Protein 7FDS (pdb70)

Solvent-accessible surface area: 10506 Å² total; per-residue (Å²): 79,49,0,26,6,76,67,126,89,71,116,26,121,30,68,35,45,9,0,6,5,63,29,23,0,5,1,7,3,21,21,8,24,51,11,22,17,1,12,0,31,89,36,107,105,6,55,9,85,7,0,1,6,8,47,24,115,52,16,44,0,7,26,63,47,84,92,82,106,28,76,19,78,8,71,78,108,62,39,61,2,90,0,54,13,34,0,17,14,81,188,151,52,94,68,62,7,45,2,44,2,84,6,64,112,70,4,64,91,40,99,113,27,94,1,19,11,86,69,52,104,71,96,50,141,38,74,33,55,11,2,3,8,67,29,18,1,7,0,7,2,34,23,8,27,52,11,27,15,1,9,0,27,65,30,118,117,15,121,15,67,4,0,1,6,6,54,32,146,38,13,37,1,7,30,50,51,84,88,74,107,25,83,23,76,23,90,63,113,49,33,57,5,59,0,48,15,37,0,19,11,74,40,74,95,89,94,140,88,68,46,89,70,58,8,44,0,47,2,84,8,71,116,74,3,61,91,32,114

B-factor: mean 21.71, std 11.93, range [8.54, 85.15]

Organism: Mycobacterium tuberculosis (strain ATCC 25618 / H37Rv) (NCBI:txid83332)

Secondary structure (DSSP, 8-state):
-EEEETTEE----S-EEEEEETTEEEEEES-GGG-EEEEEESSSSPPEEEEEEEEETTEEEEEETTSSSSEEEEEEETTEEEEEEEEEE---EEEEEEEEEE--HHHHHH-/--EEEETTEE----S-EEEEEETTEEEEEES-GGG-EEEEE-SSSS--EEEEEEEEETTEEEEEETTS-SSEEEEEEETTEEEEEEEEEE--SSS--SPEEEEEEEEEE--HHHHHH-

GO terms:
  GO:0042742 defense response to bacterium (P, IDA)
  GO:0005886 plasma membrane (C, HDA)
  GO:0051701 biological process involved in interaction with host (P, IMP)
  GO:0052553 symbiont-mediated perturbation of host immune response (P, IMP)
  GO:0005515 protein binding (F, IPI)
  GO:0046789 host cell surface receptor binding (F, IPI)
  GO:0097691 bacterial extracellular vesicle (C, IDA)
  GO:0005576 extracellular region (C, EXP)
  GO:0005886 plasma membrane (C, EXP)
  GO:0009986 cell surface (C, EXP)
  GO:0030430 host cell cytoplasm (C, EXP)

Sequence (229 aa):
PKVVIDGKDQNVTGSVVCTTAAGNVNIAIGGAATGIAAVLTDGNPPEVKSSVGLGNVNGVTLGYTSSGTGQQGNASSATKDGSSHYKITTGTATGVDPVNKSFEIEVTCSTKLAAALGPKVVIDGKDQNVTGSVVCTTAAGNVNIAIGGGGAAAATTGGIIAAVLLTDGNPPEVKKSVGLGNVNGVTLGYTSSGTGQGNASSATKDGSHHYKITGTATTGVDMANPMSPVNKSFEEIEVTCSSTKLAAAL

InterPro domains:
  IPR008691 19kDa lipoprotein antigen [PF05481] (48-158)

Nearest PDB structures (foldseek):
  7fds-assembly1_A  TM=1.009E+00  e=4.203E-20  Mycobacterium tuberculosis H37Rv
  7fds-assembly1_B  TM=9.811E-01  e=2.070E-16  Mycobacterium tuberculosis H37Rv
  4zjm-assembly5_E  TM=9.611E-01  e=8.154E-15  Mycobacterium tuberculosis H37Rv
  2wuq-assembly1_B  TM=6.181E-01  e=2.071E+00  Streptomyces cacaoi
  5oqm-assembly1_f  TM=3.005E-01  e=9.931E-01  Saccharomyces cerevisiae S288C

Structure (mmCIF, N/CA/C/O backbone):
data_7FDS
#
_entry.id   7FDS
#
_cell.length_a   29.900
_cell.length_b   78.510
_cell.length_c   42.180
_cell.angle_alpha   90.000
_cell.angle_beta   107.340
_cell.angle_gamma   90.000
#
_symmetry.space_group_name_H-M   'P 1 21 1'
#
loop_
_entity.id
_entity.type
_entity.pdbx_description
1 polymer 'Lipoprotein LpqH'
2 water water
#
loop_
_atom_site.group_PDB
_atom_site.id
_atom_site.type_symbol
_atom_site.label_atom_id
_atom_site.label_alt_id
_atom_site.label_comp_id
_atom_site.label_asym_id
_atom_site.label_entity_id
_atom_site.label_seq_id
_atom_site.pdbx_PDB_ins_code
_atom_site.Cartn_x
_atom_site.Cartn_y
_atom_site.Cartn_z
_atom_site.occupancy
_atom_site.B_iso_or_equiv
_atom_site.auth_seq_id
_atom_site.auth_comp_id
_atom_site.auth_asym_id
_atom_site.auth_atom_id
_atom_site.pdbx_PDB_model_num
ATOM 1 N N . PRO A 1 5 ? 3.568 -16.367 -3.919 1.000 29.858 50 PRO A N 1
ATOM 2 C CA . PRO A 1 5 ? 2.456 -15.359 -4.110 1.000 24.125 50 PRO A CA 1
ATOM 3 C C . PRO A 1 5 ? 2.565 -14.584 -5.418 1.000 22.003 50 PRO A C 1
ATOM 4 O O . PRO A 1 5 ? 3.589 -14.317 -5.998 1.000 29.238 50 PRO A O 1
ATOM 8 N N . LYS A 1 6 ? 1.417 -14.198 -5.946 1.000 17.534 51 LYS A N 1
ATOM 9 C CA . LYS A 1 6 ? 1.334 -13.380 -7.154 1.000 17.640 51 LYS A CA 1
ATOM 10 C C . LYS A 1 6 ? 0.287 -12.273 -6.929 1.000 14.613 51 LYS A C 1
ATOM 11 O O . LYS A 1 6 ? -0.824 -12.525 -6.392 1.000 16.728 51 LYS A O 1
ATOM 15 N N . VAL A 1 7 ? 0.623 -11.046 -7.263 1.000 13.383 52 VAL A N 1
ATOM 16 C CA . VAL A 1 7 ? -0.273 -9.861 -7.210 1.000 14.695 52 VAL A CA 1
ATOM 17 C C . VAL A 1 7 ? -0.249 -9.208 -8.522 1.000 18.180 52 VAL A C 1
ATOM 18 O O . VAL A 1 7 ? 0.874 -8.868 -9.027 1.000 20.641 52 VAL A O 1
ATOM 22 N N . VAL A 1 8 ? -1.417 -9.102 -9.176 1.000 15.096 53 VAL A N 1
ATOM 23 C CA . VAL A 1 8 ? -1.514 -8.548 -10.533 1.000 14.163 53 VAL A CA 1
ATOM 24 C C . VAL A 1 8 ? -2.438 -7.353 -10.414 1.000 15.347 53 VAL A C 1
ATOM 25 O O . VAL A 1 8 ? -3.547 -7.453 -9.791 1.000 15.894 53 VAL A O 1
ATOM 29 N N . ILE A 1 9 ? -2.143 -6.286 -11.046 1.000 13.602 54 ILE A N 1
ATOM 30 C CA . ILE A 1 9 ? -2.981 -5.054 -11.040 1.000 14.126 54 ILE A CA 1
ATOM 31 C C . ILE A 1 9 ? -3.025 -4.572 -12.446 1.000 15.315 54 ILE A C 1
ATOM 32 O O . ILE A 1 9 ? -1.976 -4.356 -13.061 1.000 15.006 54 ILE A O 1
ATOM 37 N N . ASP A 1 10 ? -4.224 -4.411 -12.978 1.000 13.969 55 ASP A N 1
ATOM 38 C CA . ASP A 1 10 ? -4.384 -3.953 -14.381 1.000 15.582 55 ASP A CA 1
ATOM 39 C C . ASP A 1 10 ? -3.561 -4.807 -15.346 1.000 14.826 55 ASP A C 1
ATOM 40 O O . ASP A 1 10 ? -3.003 -4.290 -16.281 1.000 18.447 55 ASP A O 1
ATOM 45 N N . GLY A 1 11 ? -3.521 -6.093 -15.122 1.000 14.626 56 GLY A N 1
ATOM 46 C CA . GLY A 1 11 ? -2.843 -6.997 -16.040 1.000 16.626 56 GLY A CA 1
ATOM 47 C C . GLY A 1 11 ? -1.336 -7.078 -15.865 1.000 16.897 56 GLY A C 1
ATOM 48 O O . GLY A 1 11 ? -0.729 -7.818 -16.661 1.000 20.847 56 GLY A O 1
ATOM 49 N N . LYS A 1 12 ? -0.789 -6.346 -14.864 1.000 15.545 57 LYS A N 1
ATOM 50 C CA . LYS A 1 12 ? 0.689 -6.258 -14.626 1.000 16.541 57 LYS A CA 1
ATOM 51 C C . LYS A 1 12 ? 1.013 -6.941 -13.309 1.000 15.179 57 LYS A C 1
ATOM 52 O O . LYS A 1 12 ? 0.564 -6.504 -12.259 1.000 16.812 57 LYS A O 1
ATOM 57 N N . ASP A 1 13 ? 1.894 -7.962 -13.399 1.000 17.044 58 ASP A N 1
ATOM 58 C CA . ASP A 1 13 ? 2.336 -8.613 -12.186 1.000 17.133 58 ASP A CA 1
ATOM 59 C C . ASP A 1 13 ? 3.273 -7.659 -11.425 1.000 18.168 58 ASP A C 1
ATOM 60 O O . ASP A 1 13 ? 4.185 -7.018 -12.044 1.000 22.126 58 ASP A O 1
ATOM 65 N N . GLN A 1 14 ? 3.037 -7.531 -10.115 1.000 18.870 59 GLN A N 1
ATOM 66 C CA . GLN A 1 14 ? 3.767 -6.585 -9.248 1.000 19.831 59 GLN A CA 1
ATOM 67 C C . GLN A 1 14 ? 5.135 -7.135 -8.784 1.000 20.233 59 GLN A C 1
ATOM 68 O O . GLN A 1 14 ? 5.839 -6.391 -8.063 1.000 25.330 59 GLN A O 1
ATOM 74 N N . ASN A 1 15 ? 5.381 -8.389 -9.066 1.000 21.253 60 ASN A N 1
ATOM 75 C CA . ASN A 1 15 ? 6.645 -9.045 -8.610 1.000 22.913 60 ASN A CA 1
ATOM 76 C C . ASN A 1 15 ? 6.751 -8.885 -7.117 1.000 28.892 60 ASN A C 1
ATOM 77 O O . ASN A 1 15 ? 7.837 -8.400 -6.574 1.000 29.732 60 ASN A O 1
ATOM 82 N N . VAL A 1 16 ? 5.751 -9.369 -6.411 1.000 28.624 61 VAL A N 1
ATOM 83 C CA . VAL A 1 16 ? 5.936 -9.488 -4.955 1.000 28.157 61 VAL A CA 1
ATOM 84 C C . VAL A 1 16 ? 6.919 -10.611 -4.641 1.000 33.406 61 VAL A C 1
ATOM 85 O O . VAL A 1 16 ? 6.909 -11.700 -5.229 1.000 35.128 61 VAL A O 1
ATOM 89 N N . THR A 1 17 ? 7.868 -10.307 -3.799 1.000 26.989 62 THR A N 1
ATOM 90 C CA . THR A 1 17 ? 8.933 -11.274 -3.437 1.000 34.107 62 THR A CA 1
ATOM 91 C C . THR A 1 17 ? 8.811 -11.662 -1.971 1.000 34.229 62 THR A C 1
ATOM 92 O O . THR A 1 17 ? 9.550 -12.572 -1.574 1.000 57.877 62 THR A O 1
ATOM 96 N N . GLY A 1 18 ? 7.943 -11.027 -1.201 1.000 26.578 63 GLY A N 1
ATOM 97 C CA . GLY A 1 18 ? 7.962 -11.276 0.262 1.000 27.982 63 GLY A CA 1
ATOM 98 C C . GLY A 1 18 ? 7.216 -12.550 0.677 1.000 22.942 63 GLY A C 1
ATOM 99 O O . GLY A 1 18 ? 6.556 -13.208 -0.150 1.000 27.831 63 GLY A O 1
ATOM 100 N N . SER A 1 19 ? 7.139 -12.758 1.963 1.000 21.605 64 SER A N 1
ATOM 101 C CA . SER A 1 19 ? 6.459 -13.902 2.565 1.000 24.953 64 SER A CA 1
ATOM 102 C C . SER A 1 19 ? 4.947 -13.714 2.571 1.000 15.076 64 SER A C 1
ATOM 103 O O . SER A 1 19 ? 4.491 -12.629 2.608 1.000 16.530 64 SER A O 1
ATOM 105 N N . VAL A 1 20 ? 4.278 -14.819 2.594 1.000 17.171 65 VAL A N 1
ATOM 106 C CA . VAL A 1 20 ? 2.824 -14.874 2.819 1.000 16.099 65 VAL A CA 1
ATOM 107 C C . VAL A 1 20 ? 2.602 -15.302 4.261 1.000 16.306 65 VAL A C 1
ATOM 108 O O . VAL A 1 20 ? 3.226 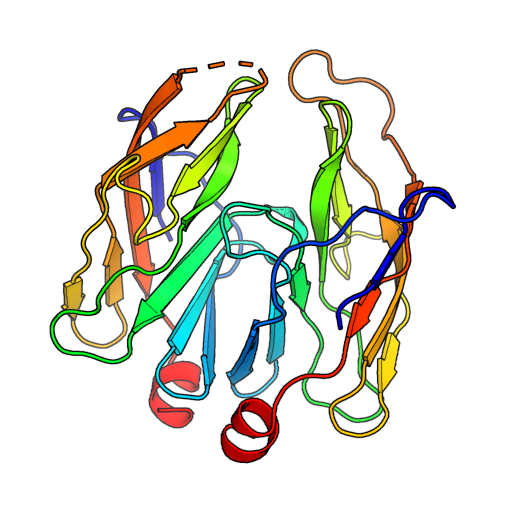-16.317 4.732 1.000 22.172 65 VAL A O 1
ATOM 112 N N . VAL A 1 21 ? 1.816 -14.583 5.030 1.000 12.578 66 VAL A N 1
ATOM 113 C CA . VAL A 1 21 ? 1.462 -14.958 6.401 1.000 13.030 66 VAL A CA 1
ATOM 114 C C . VAL A 1 21 ? -0.054 -14.876 6.486 1.000 11.740 66 VAL A C 1
ATOM 115 O O . VAL A 1 21 ? -0.595 -13.776 6.263 1.000 10.482 66 VAL A O 1
ATOM 119 N N . CYS A 1 22 ? -0.651 -16.004 6.822 1.000 12.123 67 CYS A N 1
ATOM 120 C CA . CYS A 1 22 ? -2.098 -16.064 6.951 1.000 11.527 67 CYS A CA 1
ATOM 121 C C . CYS A 1 22 ? -2.462 -16.295 8.415 1.000 11.510 67 CYS A C 1
ATOM 122 O O . CYS A 1 22 ? -1.980 -17.223 9.041 1.000 16.487 67 CYS A O 1
ATOM 125 N N . THR A 1 23 ? -3.231 -15.400 8.947 1.000 10.552 68 THR A N 1
ATOM 126 C CA . THR A 1 23 ? -3.617 -15.439 10.371 1.000 10.562 68 THR A CA 1
ATOM 127 C C . THR A 1 23 ? -5.148 -15.436 10.479 1.000 10.390 68 THR A C 1
ATOM 128 O O . THR A 1 23 ? -5.828 -15.026 9.514 1.000 11.322 68 THR A O 1
ATOM 132 N N . THR A 1 24 ? -5.708 -15.830 11.589 1.000 11.263 69 THR A N 1
ATOM 133 C CA . THR A 1 24 ? -7.157 -15.903 11.749 1.000 11.833 69 THR A CA 1
ATOM 134 C C . THR A 1 24 ? -7.590 -15.542 13.155 1.000 12.054 69 THR A C 1
ATOM 135 O O . THR A 1 24 ? -6.894 -15.638 14.107 1.000 14.025 69 THR A O 1
ATOM 139 N N . ALA A 1 25 ? -8.892 -15.178 13.197 1.000 14.505 70 ALA A N 1
ATOM 140 C CA . ALA A 1 25 ? -9.644 -15.057 14.462 1.000 15.406 70 ALA A CA 1
ATOM 141 C C . ALA A 1 25 ? -11.101 -14.801 14.091 1.000 20.551 70 ALA A C 1
ATOM 142 O O . ALA A 1 25 ? -11.372 -14.010 13.199 1.000 20.889 70 ALA A O 1
ATOM 144 N N . ALA A 1 26 ? -12.019 -15.335 14.886 1.000 23.297 71 ALA A N 1
ATOM 145 C CA . ALA A 1 26 ? -13.454 -14.945 14.828 1.000 28.535 71 ALA A CA 1
ATOM 146 C C . ALA A 1 26 ? -13.965 -15.093 13.431 1.000 29.075 71 ALA A C 1
ATOM 147 O O . ALA A 1 26 ? -14.913 -14.386 13.032 1.000 32.521 71 ALA A O 1
ATOM 149 N N . GLY A 1 27 ? -13.526 -16.092 12.709 1.000 25.446 72 GLY A N 1
ATOM 150 C CA . GLY A 1 27 ? -14.174 -16.225 11.413 1.000 29.303 72 GLY A CA 1
ATOM 151 C C . GLY A 1 27 ? -13.594 -15.375 10.275 1.000 24.166 72 GLY A C 1
ATOM 152 O O . GLY A 1 27 ? -14.031 -15.578 9.112 1.000 29.876 72 GLY A O 1
ATOM 153 N N . ASN A 1 28 ? -12.600 -14.573 10.556 1.000 17.916 73 ASN A N 1
ATOM 154 C CA . ASN A 1 28 ? -11.831 -13.797 9.556 1.000 17.104 73 ASN A CA 1
ATOM 155 C C . ASN A 1 28 ? -10.425 -14.350 9.369 1.000 13.334 73 ASN A C 1
ATOM 156 O O . ASN A 1 28 ? -9.830 -14.858 10.298 1.000 15.237 73 ASN A O 1
ATOM 161 N N . VAL A 1 29 ? -9.965 -14.285 8.115 1.000 12.501 74 VAL A N 1
ATOM 162 C CA . VAL A 1 29 ? -8.594 -14.704 7.738 1.000 11.763 74 VAL A CA 1
ATOM 163 C C . VAL A 1 29 ? -7.954 -13.458 7.162 1.000 10.565 74 VAL A C 1
ATOM 164 O O . VAL A 1 29 ? -8.474 -12.855 6.230 1.000 12.405 74 VAL A O 1
ATOM 168 N N . ASN A 1 30 ? -6.773 -13.146 7.686 1.000 10.050 75 ASN A N 1
ATOM 169 C CA . ASN A 1 30 ? -5.937 -12.057 7.121 1.000 9.757 75 ASN A CA 1
ATOM 170 C C . ASN A 1 30 ? -4.762 -12.665 6.376 1.000 9.035 75 ASN A C 1
ATOM 171 O O . ASN A 1 30 ? -4.060 -13.531 6.949 1.000 10.321 75 ASN A O 1
ATOM 176 N N . ILE A 1 31 ? -4.603 -12.282 5.132 1.000 9.335 76 ILE A N 1
ATOM 177 C CA . ILE A 1 31 ? -3.482 -12.717 4.288 1.000 9.815 76 ILE A CA 1
ATOM 178 C C . ILE A 1 31 ? -2.644 -11.477 4.114 1.000 9.894 76 ILE A C 1
ATOM 179 O O . ILE A 1 31 ? -3.055 -10.523 3.512 1.000 12.923 76 ILE A O 1
ATOM 184 N N . ALA A 1 32 ? -1.383 -11.527 4.577 1.000 9.941 77 ALA A N 1
ATOM 185 C CA . ALA A 1 32 ? -0.456 -10.411 4.433 1.000 9.882 77 ALA A CA 1
ATOM 186 C C . ALA A 1 32 ? 0.740 -10.847 3.536 1.000 9.842 77 ALA A C 1
ATOM 187 O O . ALA A 1 32 ? 1.256 -11.968 3.766 1.000 10.203 77 ALA A O 1
ATOM 189 N N . ILE A 1 33 ? 1.115 -10.032 2.604 1.000 10.474 78 ILE A N 1
ATOM 190 C CA . ILE A 1 33 ? 2.234 -10.356 1.681 1.000 11.301 78 ILE A CA 1
ATOM 191 C C . ILE A 1 33 ? 3.330 -9.330 1.887 1.000 11.855 78 ILE A C 1
ATOM 192 O O . ILE A 1 33 ? 3.139 -8.171 1.674 1.000 13.238 78 ILE A O 1
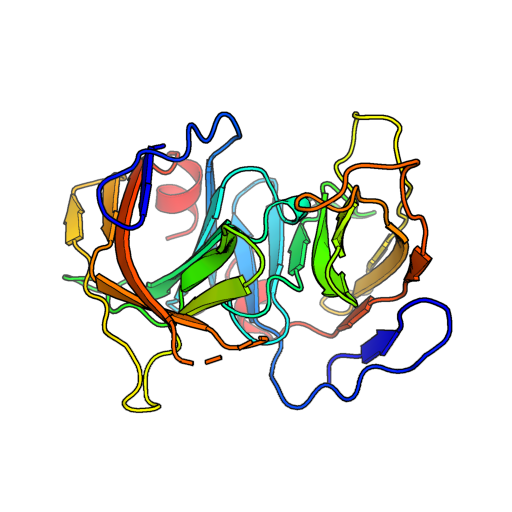ATOM 197 N N . GLY A 1 34 ? 4.533 -9.846 2.266 1.000 13.719 79 GLY A N 1
ATOM 198 C CA . GLY A 1 34 ? 5.675 -8.965 2.510 1.000 13.781 79 GLY A CA 1
ATOM 199 C C . GLY A 1 34 ? 5.691 -8.249 3.829 1.000 13.100 79 GLY A C 1
ATOM 200 O O . GLY A 1 34 ? 6.470 -7.291 3.988 1.000 16.943 79 GLY A O 1
ATOM 201 N N . GLY A 1 35 ? 4.932 -8.662 4.805 1.000 12.939 80 GLY A N 1
ATOM 202 C CA . GLY A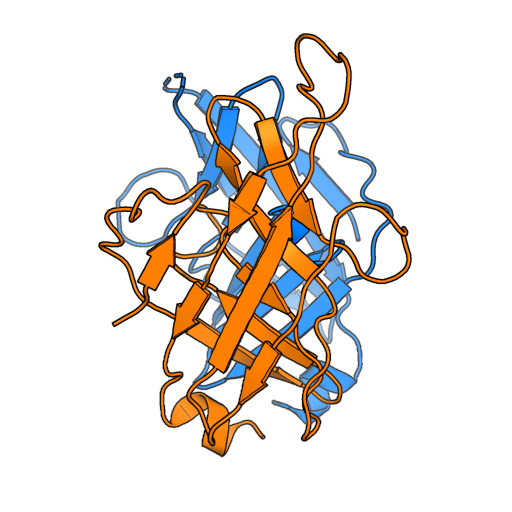 1 35 ? 4.776 -8.015 6.095 1.000 13.732 80 GLY A CA 1
ATOM 203 C C . GLY A 1 35 ? 4.069 -6.699 5.957 1.000 12.431 80 GLY A C 1
ATOM 204 O O . GLY A 1 35 ? 3.626 -6.349 4.817 1.000 16.233 80 GLY A O 1
ATOM 205 N N . ALA A 1 36 ? 3.834 -6.045 7.045 1.000 11.578 81 ALA A N 1
ATOM 206 C CA . ALA A 1 36 ? 2.942 -4.879 7.091 1.000 11.192 81 ALA A CA 1
ATOM 207 C C . ALA A 1 36 ? 3.468 -3.775 6.282 1.000 10.940 81 ALA A C 1
ATOM 208 O O . ALA A 1 36 ? 2.682 -2.875 5.918 1.000 12.584 81 ALA A O 1
ATOM 210 N N . ALA A 1 37 ? 4.776 -3.603 6.057 1.000 12.430 82 ALA A N 1
ATOM 211 C CA . ALA A 1 37 ? 5.285 -2.388 5.405 1.000 12.898 82 ALA A CA 1
ATOM 212 C C . ALA A 1 37 ? 4.704 -2.213 3.995 1.000 13.067 82 ALA A C 1
ATOM 213 O O . ALA A 1 37 ? 4.693 -1.108 3.546 1.000 15.588 82 ALA A O 1
ATOM 215 N N . THR A 1 38 ? 4.377 -3.315 3.338 1.000 12.690 83 THR A N 1
ATOM 216 C CA . THR A 1 38 ? 3.938 -3.263 1.924 1.000 13.917 83 THR A CA 1
ATOM 217 C C . THR A 1 38 ? 2.557 -2.673 1.777 1.000 12.476 83 THR A C 1
ATOM 218 O O . THR A 1 38 ? 2.192 -2.179 0.703 1.000 15.533 83 THR A O 1
ATOM 222 N N . GLY A 1 39 ? 1.701 -2.851 2.801 1.000 12.827 84 GLY A N 1
ATOM 223 C CA . GLY A 1 39 ? 0.299 -2.538 2.705 1.000 12.845 84 GLY A CA 1
ATOM 224 C C . GLY A 1 39 ? -0.476 -3.528 1.849 1.000 11.738 84 GLY A C 1
ATOM 225 O O . GLY A 1 39 ? -1.673 -3.303 1.609 1.000 13.808 84 GLY A O 1
ATOM 226 N N . ILE A 1 40 ? 0.110 -4.651 1.475 1.000 11.359 85 ILE A N 1
ATOM 227 C CA . ILE A 1 40 ? -0.575 -5.653 0.636 1.000 11.094 85 ILE A CA 1
ATOM 228 C C . ILE A 1 40 ? -1.173 -6.686 1.551 1.000 11.300 85 ILE A C 1
ATOM 229 O O . ILE A 1 40 ? -0.452 -7.469 2.197 1.000 11.403 85 ILE A O 1
ATOM 234 N N . ALA A 1 41 ? -2.528 -6.751 1.568 1.000 11.059 86 ALA A N 1
ATOM 235 C CA . ALA A 1 41 ? -3.187 -7.684 2.473 1.000 11.501 86 ALA A CA 1
ATOM 236 C C . ALA A 1 41 ? -4.641 -7.905 1.962 1.000 10.111 86 ALA A C 1
ATOM 237 O O . ALA A 1 41 ? -5.166 -7.054 1.247 1.000 12.106 86 ALA A O 1
ATOM 239 N N . ALA A 1 42 ? -5.208 -8.987 2.420 1.000 11.879 87 ALA A N 1
ATOM 240 C CA . ALA A 1 42 ? -6.649 -9.203 2.130 1.000 11.694 87 ALA A CA 1
ATOM 241 C C . ALA A 1 42 ? -7.227 -9.827 3.356 1.000 11.914 87 ALA A C 1
ATOM 242 O O . ALA A 1 42 ? -6.577 -10.608 4.072 1.000 12.805 87 ALA A O 1
ATOM 244 N N . VAL A 1 43 ? -8.517 -9.508 3.601 1.000 10.797 88 VAL A N 1
ATOM 245 C CA . VAL A 1 43 ? -9.260 -10.087 4.719 1.000 10.903 88 VAL A CA 1
ATOM 246 C C . VAL A 1 43 ? -10.486 -10.826 4.113 1.000 10.425 88 VAL A C 1
ATOM 247 O O . VAL A 1 43 ? -11.241 -10.215 3.296 1.000 10.232 88 VAL A O 1
ATOM 251 N N . LEU A 1 44 ? -10.622 -12.069 4.454 1.000 11.321 89 LEU A N 1
ATOM 252 C CA . LEU A 1 44 ? -11.680 -12.964 3.923 1.000 13.010 89 LEU A CA 1
ATOM 253 C C . LEU A 1 44 ? -12.350 -13.604 5.115 1.000 12.857 89 LEU A C 1
ATOM 254 O O . LEU A 1 44 ? -11.794 -13.797 6.142 1.000 16.168 89 LE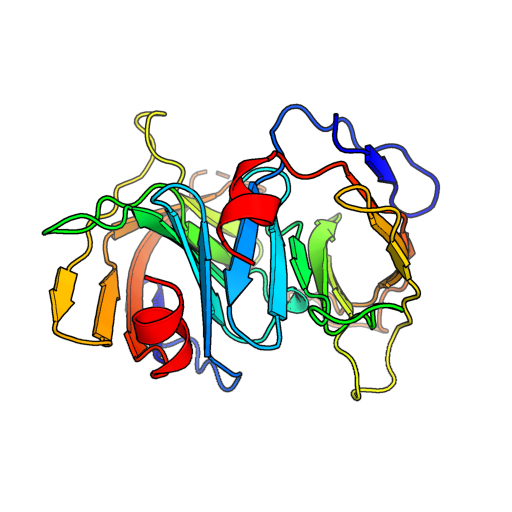U A O 1
ATOM 259 N N . THR A 1 45 ? -13.595 -14.048 4.857 1.000 13.300 90 THR A N 1
ATOM 260 C CA . THR A 1 45 ? -14.239 -14.918 5.844 1.000 15.337 90 THR A CA 1
ATOM 261 C C . THR A 1 45 ? -13.701 -16.348 5.781 1.000 18.099 90 THR A C 1
ATOM 262 O O . THR A 1 45 ? -13.098 -16.713 4.746 1.000 19.436 90 THR A O 1
ATOM 266 N N . ASP A 1 46 ? -13.990 -17.127 6.783 1.000 20.098 91 ASP A N 1
ATOM 267 C CA . ASP A 1 46 ? -13.665 -18.578 6.775 1.000 24.955 91 ASP A CA 1
ATOM 268 C C . ASP A 1 46 ? -14.741 -19.449 6.125 1.000 31.834 91 ASP A C 1
ATOM 269 O O . ASP A 1 46 ? -14.801 -20.650 6.444 1.000 54.436 91 ASP A O 1
ATOM 274 N N . GLY A 1 47 ? -15.503 -18.937 5.165 1.000 32.319 92 GLY A N 1
ATOM 275 C CA . GLY A 1 47 ? -16.610 -19.670 4.498 1.000 38.320 92 GLY A CA 1
ATOM 276 C C . GLY A 1 47 ? -16.198 -20.360 3.196 1.000 40.378 92 GLY A C 1
ATOM 277 O O . GLY A 1 47 ? -15.068 -20.259 2.847 1.000 35.237 92 GLY A O 1
ATOM 278 N N . ASN A 1 48 ? -17.152 -21.083 2.559 1.000 40.384 93 ASN A N 1
ATOM 279 C CA . ASN A 1 48 ? -17.126 -21.780 1.233 1.000 40.601 93 ASN A CA 1
ATOM 280 C C . ASN A 1 48 ? -18.176 -21.195 0.302 1.000 41.796 93 ASN A C 1
ATOM 281 O O . ASN A 1 48 ? -19.339 -21.559 0.363 1.000 63.326 93 ASN A O 1
ATOM 283 N N . PRO A 1 49 ? -17.893 -20.288 -0.641 1.000 34.398 94 PRO A N 1
ATOM 284 C CA . PRO A 1 49 ? -16.582 -19.678 -0.856 1.000 25.420 94 PRO A CA 1
ATOM 285 C C . PRO A 1 49 ? -16.312 -18.615 0.210 1.000 21.690 94 PRO A C 1
ATOM 286 O O . PRO A 1 49 ? -17.219 -18.083 0.881 1.000 23.074 94 PRO A O 1
ATOM 290 N N . PRO A 1 50 ? -15.058 -18.223 0.402 1.000 17.163 95 PRO A N 1
ATOM 291 C CA . PRO A 1 50 ? -14.762 -17.089 1.283 1.000 15.567 95 PRO A CA 1
ATOM 292 C C . PRO A 1 50 ? -15.360 -15.802 0.713 1.000 13.787 95 PRO A C 1
ATOM 293 O O . PRO A 1 50 ? -15.273 -15.565 -0.477 1.000 17.852 95 PRO A O 1
ATOM 297 N N . GLU A 1 51 ? -15.868 -14.963 1.593 1.000 12.856 96 GLU A N 1
ATOM 298 C CA . GLU A 1 51 ? -16.325 -13.618 1.210 1.000 13.159 96 GLU A CA 1
ATOM 299 C C . GLU A 1 51 ? -15.180 -12.613 1.477 1.000 12.678 96 GLU A C 1
ATOM 300 O O . GLU A 1 51 ? -14.527 -12.742 2.541 1.000 13.405 96 GLU A O 1
ATOM 302 N N . VAL A 1 52 ? -14.985 -11.708 0.589 1.000 12.236 97 VAL A N 1
ATOM 303 C CA . VAL A 1 52 ? -13.903 -10.716 0.707 1.000 11.178 97 VAL A CA 1
ATOM 304 C C . VAL A 1 52 ? -14.375 -9.530 1.495 1.000 11.338 97 VAL A C 1
ATOM 305 O O . VAL A 1 52 ? -15.325 -8.875 1.067 1.000 13.430 97 VAL A O 1
ATOM 309 N N . LYS A 1 53 ? -13.774 -9.242 2.633 1.000 10.615 98 LYS A N 1
ATOM 310 C CA . LYS A 1 53 ? -14.034 -8.079 3.450 1.000 11.161 98 LYS A CA 1
ATOM 311 C C . LYS A 1 53 ? -13.244 -6.841 3.048 1.000 10.027 98 LYS A C 1
ATOM 312 O O . LYS A 1 53 ? -13.720 -5.738 3.099 1.000 11.275 98 LYS A O 1
ATOM 318 N N . SER A 1 54 ? -11.981 -7.076 2.727 1.000 10.268 99 SER A N 1
ATOM 319 C CA A SER A 1 54 ? -11.090 -5.951 2.354 0.500 9.964 99 SER A CA 1
ATOM 320 C CA B SER A 1 54 ? -11.001 -5.988 2.531 0.500 10.440 99 SER A CA 1
ATOM 321 C C . SER A 1 54 ? -9.859 -6.432 1.604 1.000 9.273 99 SER A C 1
ATOM 322 O O . SER A 1 54 ? -9.450 -7.602 1.773 1.000 9.332 99 SER A O 1
ATOM 327 N N . VAL A 1 55 ? -9.349 -5.526 0.765 1.000 9.723 100 VAL A N 1
ATOM 328 C CA . VAL A 1 55 ? -8.076 -5.761 0.078 1.000 8.935 100 VAL A CA 1
ATOM 329 C C . VAL A 1 55 ? -7.344 -4.430 0.054 1.000 9.646 100 VAL A C 1
ATOM 330 O O . VAL A 1 55 ? -7.871 -3.380 -0.190 1.000 11.870 100 VAL A O 1
ATOM 334 N N . GLY A 1 56 ? -6.039 -4.527 0.387 1.000 10.238 101 GLY A N 1
ATOM 335 C CA . GLY A 1 56 ? -5.076 -3.446 0.182 1.000 11.239 101 GLY A CA 1
ATOM 336 C C . GLY A 1 56 ? -4.031 -3.839 -0.794 1.000 10.386 101 GLY A C 1
ATOM 337 O O . GLY A 1 56 ? -3.519 -4.950 -0.681 1.000 10.641 101 GLY A O 1
ATOM 338 N N . LEU A 1 57 ? -3.724 -2.971 -1.751 1.000 11.642 102 LEU A N 1
ATOM 339 C CA . LEU A 1 57 ? -2.744 -3.244 -2.770 1.000 12.251 102 LEU A CA 1
ATOM 340 C C . LEU A 1 57 ? -1.507 -2.330 -2.642 1.000 14.590 102 LEU A C 1
ATOM 341 O O . LEU A 1 57 ? -0.673 -2.373 -3.507 1.000 17.600 102 LEU A O 1
ATOM 346 N N . GLY A 1 58 ? -1.468 -1.488 -1.664 1.000 15.831 103 GLY A N 1
ATOM 347 C CA . GLY A 1 58 ? -0.403 -0.511 -1.539 1.000 21.434 103 GLY A CA 1
ATOM 348 C C . GLY A 1 58 ? -0.509 0.652 -2.470 1.000 21.269 103 GLY A C 1
ATOM 349 O O . GLY A 1 58 ? -1.569 0.867 -3.119 1.000 24.355 103 GLY A O 1
ATOM 350 N N . ASN A 1 59 ? 0.638 1.315 -2.566 1.000 30.614 104 ASN A N 1
ATOM 351 C CA . ASN A 1 59 ? 0.872 2.474 -3.429 1.000 34.430 104 ASN A CA 1
ATOM 352 C C . ASN A 1 59 ? 1.155 1.952 -4.832 1.000 43.914 104 ASN A C 1
ATOM 353 O O . ASN A 1 59 ? 2.196 1.209 -4.969 1.000 47.359 104 ASN A O 1
ATOM 358 N N . VAL A 1 60 ? 0.319 2.343 -5.814 1.000 36.736 105 VAL A N 1
ATOM 359 C CA . VAL A 1 60 ? 0.412 1.850 -7.217 1.000 44.623 105 VAL A CA 1
ATOM 360 C C . VAL A 1 60 ? 0.331 3.065 -8.138 1.000 52.333 105 VAL A C 1
ATOM 361 O O . VAL A 1 60 ? -0.682 3.725 -8.149 1.000 48.439 105 VAL A O 1
ATOM 365 N N . ASN A 1 61 ? 1.423 3.330 -8.882 1.000 49.330 106 ASN A N 1
ATOM 366 C CA . ASN A 1 61 ? 1.597 4.537 -9.740 1.000 46.743 106 ASN A CA 1
ATOM 367 C C . ASN A 1 61 ? 1.025 5.770 -8.993 1.000 64.801 106 ASN A C 1
ATOM 368 O O . ASN A 1 61 ? 0.262 6.547 -9.663 1.000 85.155 106 ASN A O 1
ATOM 370 N N . GLY A 1 62 ? 1.361 5.979 -7.691 1.000 47.474 107 GLY A N 1
ATOM 371 C CA . GLY A 1 62 ? 1.045 7.214 -6.930 1.000 48.904 107 GLY A CA 1
ATOM 372 C C . GLY A 1 62 ? -0.212 7.183 -6.055 1.000 51.706 107 GLY A C 1
ATOM 373 O O . GLY A 1 62 ? -0.353 8.056 -5.182 1.000 60.277 107 GLY A O 1
ATOM 374 N N . VAL A 1 63 ? -1.105 6.213 -6.206 1.000 48.290 108 VAL A N 1
ATOM 375 C CA . VAL A 1 63 ? -2.413 6.182 -5.473 1.000 49.130 108 VAL A CA 1
ATOM 376 C C . VAL A 1 63 ? -2.464 4.878 -4.667 1.000 33.261 108 VAL A C 1
ATOM 377 O O . VAL A 1 63 ? -2.016 3.853 -5.183 1.000 33.588 108 VAL A O 1
ATOM 381 N N . THR A 1 64 ? -3.004 4.944 -3.453 1.000 30.645 109 THR A N 1
ATOM 382 C CA . THR A 1 64 ? -3.273 3.762 -2.631 1.000 33.740 109 THR A CA 1
ATOM 383 C C . THR A 1 64 ? -4.541 3.105 -3.218 1.000 22.598 109 THR A C 1
ATOM 384 O O . THR A 1 64 ? -5.568 3.762 -3.318 1.000 25.365 109 THR A O 1
ATOM 388 N N . LEU A 1 65 ? -4.471 1.860 -3.575 1.000 17.489 110 LEU A N 1
ATOM 389 C CA . LEU A 1 65 ? -5.598 1.130 -4.152 1.000 14.527 110 LEU A CA 1
ATOM 390 C C . LEU A 1 65 ? -6.092 0.096 -3.170 1.000 12.743 110 LEU A C 1
ATOM 391 O O . LEU A 1 65 ? -5.344 -0.538 -2.470 1.000 14.759 110 LEU A O 1
ATOM 396 N N . GLY A 1 66 ? -7.383 -0.135 -3.164 1.000 12.881 111 GLY A N 1
ATOM 397 C CA . GLY A 1 66 ? -7.943 -1.161 -2.285 1.000 13.193 111 GLY A CA 1
ATOM 398 C C . GLY A 1 66 ? -9.437 -1.330 -2.500 1.000 10.792 111 GLY A C 1
ATOM 399 O O . GLY A 1 66 ? -10.051 -0.749 -3.407 1.000 12.761 111 GLY A O 1
ATOM 400 N N . TYR A 1 67 ? -9.958 -2.135 -1.603 1.000 11.865 112 TYR A N 1
ATOM 401 C CA . TYR A 1 67 ? -11.396 -2.538 -1.596 1.000 12.155 112 TYR A CA 1
ATOM 402 C C . TYR A 1 67 ? -11.866 -2.744 -0.173 1.000 11.643 112 TYR A C 1
ATOM 403 O O . TYR A 1 67 ? -11.130 -3.320 0.631 1.000 11.630 112 TYR A O 1
ATOM 412 N N . THR A 1 68 ? -13.058 -2.215 0.149 1.000 11.687 113 THR A N 1
ATOM 413 C CA . THR A 1 68 ? -13.743 -2.444 1.408 1.000 12.933 113 THR A CA 1
ATOM 414 C C . THR A 1 68 ? -15.159 -2.965 1.107 1.000 12.785 113 THR A C 1
ATOM 415 O O . THR A 1 68 ? -15.867 -2.222 0.386 1.000 15.628 113 THR A O 1
ATOM 419 N N . SER A 1 69 ? -15.570 -4.057 1.622 1.000 12.631 114 SER A N 1
ATOM 420 C CA A SER A 1 69 ? -16.935 -4.533 1.357 0.500 14.260 114 SER A CA 1
ATOM 421 C CA B SER A 1 69 ? -16.922 -4.625 1.506 0.500 15.531 114 SER A CA 1
ATOM 422 C C . SER A 1 69 ? -17.992 -3.674 2.066 1.000 15.818 114 SER A C 1
ATOM 423 O O . SER A 1 69 ? -17.695 -2.966 3.058 1.000 20.154 114 SER A O 1
ATOM 428 N N . GLY A 1 70 ? -19.155 -3.620 1.465 1.000 18.827 115 GLY A N 1
ATOM 429 C CA . GLY A 1 70 ? -20.325 -2.983 2.001 1.000 23.095 115 GLY A CA 1
ATOM 430 C C . GLY A 1 70 ? -20.471 -1.531 1.682 1.000 21.678 115 GLY A C 1
ATOM 431 O O . GLY A 1 70 ? -21.471 -0.964 2.064 1.000 27.330 115 GLY A O 1
ATOM 432 N N . THR A 1 71 ? -19.614 -0.942 0.939 1.000 21.733 116 THR A N 1
ATOM 433 C CA . THR A 1 71 ? -19.714 0.477 0.588 1.000 23.873 116 THR A CA 1
ATOM 434 C C . THR A 1 71 ? -20.316 0.666 -0.787 1.000 23.403 116 THR A C 1
ATOM 435 O O . THR A 1 71 ? -20.876 1.727 -1.018 1.000 22.392 116 THR A O 1
ATOM 439 N N . GLY A 1 72 ? -20.338 -0.337 -1.648 1.000 24.686 117 GLY A N 1
ATOM 440 C CA . GLY A 1 72 ? -20.847 -0.217 -3.033 1.000 30.693 117 GLY A CA 1
ATOM 441 C C . GLY A 1 72 ? -19.699 0.168 -3.983 1.000 21.234 117 GLY A C 1
ATOM 442 O O . GLY A 1 72 ? -19.858 0.186 -5.179 1.000 28.442 117 GLY A O 1
ATOM 443 N N . GLN A 1 73 ? -18.484 0.464 -3.487 1.000 19.731 118 GLN A N 1
ATOM 444 C CA A GLN A 1 73 ? -17.326 0.852 -4.352 0.500 17.944 118 GLN A CA 1
ATOM 445 C CA B GLN A 1 73 ? -17.349 0.844 -4.371 0.500 16.884 118 GLN A CA 1
ATOM 446 C C . GLN A 1 73 ? -16.478 -0.395 -4.644 1.000 17.536 118 GLN A C 1
ATOM 447 O O . GLN A 1 73 ? -16.148 -1.132 -3.698 1.000 16.996 118 GLN A O 1
ATOM 458 N N . GLY A 1 74 ? -15.985 -0.559 -5.875 1.000 16.312 119 GLY A N 1
ATOM 459 C CA . GLY A 1 74 ? -15.173 -1.728 -6.261 1.000 15.420 119 GLY A CA 1
ATOM 460 C C . GLY A 1 74 ? -15.908 -3.002 -6.043 1.000 12.913 119 GLY A C 1
ATOM 461 O O . GLY A 1 74 ? -17.174 -3.036 -5.875 1.000 15.963 119 GLY A O 1
ATOM 462 N N . ASN A 1 75 ? -15.216 -4.115 -6.185 1.000 10.521 120 ASN A N 1
ATOM 463 C CA . ASN A 1 75 ? -15.839 -5.429 -6.051 1.000 10.818 120 ASN A CA 1
ATOM 464 C C . ASN A 1 75 ? -14.755 -6.459 -5.790 1.000 9.545 120 ASN A C 1
ATOM 465 O O . ASN A 1 75 ? -13.586 -6.210 -6.272 1.000 10.547 120 ASN A O 1
ATOM 470 N N . ALA A 1 76 ? -15.021 -7.503 -5.146 1.000 9.838 121 ALA A N 1
ATOM 471 C CA . ALA A 1 76 ? -14.053 -8.588 -5.030 1.000 10.144 121 ALA A CA 1
ATOM 472 C C . ALA A 1 76 ? -14.746 -9.909 -4.703 1.000 10.990 121 ALA A C 1
ATOM 473 O O . ALA A 1 76 ? -15.706 -9.897 -3.902 1.000 12.398 121 ALA A O 1
ATOM 475 N N . SER A 1 77 ? -14.214 -11.008 -5.191 1.000 11.336 122 SER A N 1
ATOM 476 C CA A SER A 1 77 ? -14.645 -12.375 -4.903 0.500 12.831 122 SER A CA 1
ATOM 477 C CA B SER A 1 77 ? -14.632 -12.358 -4.826 0.500 11.945 122 SER A CA 1
ATOM 478 C C . SER A 1 77 ? -13.397 -13.263 -4.703 1.000 10.894 122 SER A C 1
ATOM 479 O O . SER A 1 77 ? -12.292 -12.882 -5.140 1.000 11.963 122 SER A O 1
ATOM 484 N N . ALA A 1 78 ? -13.592 -14.398 -4.118 1.000 10.953 123 ALA A N 1
ATOM 485 C CA . ALA A 1 78 ? -12.475 -15.282 -3.813 1.000 12.010 123 ALA A CA 1
ATOM 486 C C . ALA A 1 78 ? -12.863 -16.719 -3.925 1.000 12.752 123 ALA A C 1
ATOM 487 O O . ALA A 1 78 ? -14.073 -17.073 -3.730 1.000 15.313 123 ALA A O 1
ATOM 489 N N . THR A 1 79 ? -11.897 -17.564 -4.210 1.000 14.390 124 THR A N 1
ATOM 490 C CA . THR A 1 79 ? -12.031 -19.001 -4.032 1.000 16.836 124 THR A CA 1
ATOM 491 C C . THR A 1 79 ? -10.908 -19.585 -3.208 1.000 16.908 124 THR A C 1
ATOM 492 O O . THR A 1 79 ? -9.871 -18.956 -3.066 1.000 18.918 124 THR A O 1
ATOM 496 N N . LYS A 1 80 ? -11.187 -20.701 -2.506 1.000 19.138 125 LYS A N 1
ATOM 497 C CA . LYS A 1 80 ? -10.223 -21.383 -1.626 1.000 18.774 125 LYS A CA 1
ATOM 498 C C . LYS A 1 80 ? -10.166 -22.817 -2.104 1.000 18.330 125 LYS A C 1
ATOM 499 O O . LYS A 1 80 ? -11.223 -23.474 -2.160 1.000 25.196 125 LYS A O 1
ATOM 505 N N . ASP A 1 81 ? -8.990 -23.322 -2.342 1.000 18.162 126 ASP A N 1
ATOM 506 C CA . ASP A 1 81 ? -8.812 -24.763 -2.637 1.000 18.765 126 ASP A CA 1
ATOM 507 C C . ASP A 1 81 ? -7.651 -25.175 -1.728 1.000 17.164 126 ASP A C 1
ATOM 508 O O . ASP A 1 81 ? -6.502 -24.835 -2.009 1.000 18.371 126 ASP A O 1
ATOM 513 N N . GLY A 1 82 ? -7.950 -25.883 -0.696 1.000 18.316 127 GLY A N 1
ATOM 514 C CA . GLY A 1 82 ? -6.963 -26.262 0.298 1.000 19.628 127 GLY A CA 1
ATOM 515 C C . GLY A 1 82 ? -6.464 -25.002 0.938 1.000 20.563 127 GLY A C 1
ATOM 516 O O . GLY A 1 82 ? -7.289 -24.201 1.367 1.000 22.940 127 GLY A O 1
ATOM 517 N N . SER A 1 83 ? -5.167 -24.823 0.943 1.000 17.963 128 SER A N 1
ATOM 518 C CA A SER A 1 83 ? -4.415 -23.671 1.475 0.500 19.099 128 SER A CA 1
ATOM 519 C CA B SER A 1 83 ? -4.458 -23.645 1.499 0.500 20.276 128 SER A CA 1
ATOM 520 C C . SER A 1 83 ? -4.319 -22.538 0.451 1.000 16.809 128 SER A C 1
ATOM 521 O O . SER A 1 83 ? -3.809 -21.464 0.803 1.000 19.743 128 SER A O 1
ATOM 526 N N . HIS A 1 84 ? -4.768 -22.744 -0.765 1.000 17.142 129 HIS A N 1
ATOM 527 C CA . HIS A 1 84 ? -4.606 -21.764 -1.837 1.000 16.588 129 HIS A CA 1
ATOM 528 C C . HIS A 1 84 ? -5.803 -20.836 -1.930 1.000 15.350 129 HIS A C 1
ATOM 529 O O . HIS A 1 84 ? -6.984 -21.305 -2.048 1.000 18.884 129 HIS A O 1
ATOM 536 N N . TYR A 1 85 ? -5.600 -19.528 -1.993 1.000 14.699 130 TYR A N 1
ATOM 537 C CA . TYR A 1 85 ? -6.666 -18.562 -2.217 1.000 14.354 130 TYR A CA 1
ATOM 538 C C . TYR A 1 85 ? -6.396 -17.824 -3.517 1.000 15.027 130 TYR A C 1
ATOM 539 O O . TYR A 1 85 ? -5.246 -17.443 -3.827 1.000 15.206 130 TYR A O 1
ATOM 548 N N . LYS A 1 86 ? -7.485 -17.547 -4.221 1.000 14.477 131 LYS A N 1
ATOM 549 C CA . LYS A 1 86 ? -7.490 -16.684 -5.416 1.000 14.938 131 LYS A CA 1
ATOM 550 C C . LYS A 1 86 ? -8.497 -15.569 -5.154 1.000 12.709 131 LYS A C 1
ATOM 551 O O . LYS A 1 86 ? -9.701 -15.858 -4.941 1.000 15.268 131 LYS A O 1
ATOM 557 N N . ILE A 1 87 ? -8.083 -14.342 -5.229 1.000 11.189 132 ILE A N 1
ATOM 558 C CA . ILE A 1 87 ? -8.966 -13.179 -4.955 1.000 12.431 132 ILE A CA 1
ATOM 559 C C . ILE A 1 87 ? -8.927 -12.308 -6.163 1.000 12.628 132 ILE A C 1
ATOM 560 O O . ILE A 1 87 ? -7.795 -11.937 -6.621 1.000 13.939 132 ILE A O 1
ATOM 565 N N . THR A 1 88 ? -10.051 -11.940 -6.762 1.000 11.872 133 THR A N 1
ATOM 566 C CA A THR A 1 88 ? -10.014 -11.082 -7.942 0.500 13.313 133 THR A CA 1
ATOM 567 C CA B THR A 1 88 ? -10.050 -11.147 -7.949 0.500 12.986 133 THR A CA 1
ATOM 568 C C . THR A 1 88 ? -11.121 -10.029 -7.820 1.000 11.086 133 THR A C 1
ATOM 569 O O . THR A 1 88 ? -12.142 -10.279 -7.140 1.000 11.656 133 THR A O 1
ATOM 576 N N . GLY A 1 89 ? -10.924 -8.929 -8.463 1.000 10.152 134 GLY A N 1
ATOM 577 C CA . GLY A 1 89 ? -11.908 -7.856 -8.405 1.000 10.331 134 GLY A CA 1
ATOM 578 C C . GLY A 1 89 ? -11.458 -6.574 -8.994 1.000 10.549 134 GLY A C 1
ATOM 579 O O . GLY A 1 89 ? -10.587 -6.577 -9.917 1.000 12.010 134 GLY A O 1
ATOM 580 N N . THR A 1 90 ? -12.077 -5.479 -8.569 1.000 10.409 135 THR A N 1
ATOM 581 C CA . THR A 1 90 ? -11.739 -4.153 -8.942 1.000 10.201 135 THR A CA 1
ATOM 582 C C . THR A 1 90 ? -11.436 -3.333 -7.713 1.000 10.193 135 THR A C 1
ATOM 583 O O . THR A 1 90 ? -12.250 -3.335 -6.816 1.000 11.677 135 THR A O 1
ATOM 587 N N . ALA A 1 91 ? -10.248 -2.737 -7.715 1.000 10.792 136 ALA A N 1
ATOM 588 C CA . ALA A 1 91 ? -9.821 -1.900 -6.607 1.000 11.539 136 ALA A CA 1
ATOM 589 C C . ALA A 1 91 ? -9.967 -0.446 -7.023 1.000 12.207 136 ALA A C 1
ATOM 590 O O . ALA A 1 91 ? -9.925 -0.144 -8.273 1.000 14.933 136 ALA A O 1
ATOM 592 N N . THR A 1 92 ? -10.036 0.447 -6.081 1.000 13.384 137 THR A N 1
ATOM 593 C CA . THR A 1 92 ? -10.156 1.885 -6.364 1.000 15.345 137 THR A CA 1
ATOM 594 C C . THR A 1 92 ? -9.259 2.699 -5.429 1.000 17.019 137 THR A C 1
ATOM 595 O O . THR A 1 92 ? -8.803 2.181 -4.404 1.000 17.129 137 THR A O 1
ATOM 599 N N . GLY A 1 93 ? -9.048 3.947 -5.803 1.000 22.732 138 GLY A N 1
ATOM 600 C CA . GLY A 1 93 ? -8.273 4.880 -4.973 1.000 29.167 138 GLY A CA 1
ATOM 601 C C . GLY A 1 93 ? -8.522 6.286 -5.453 1.000 33.366 138 GLY A C 1
ATOM 602 O O . GLY A 1 93 ? -8.939 6.436 -6.608 1.000 35.627 138 GLY A O 1
ATOM 603 N N . VAL A 1 94 ? -8.214 7.278 -4.624 1.000 46.588 139 VAL A N 1
ATOM 604 C CA . VAL A 1 94 ? -8.070 8.709 -5.066 1.000 52.892 139 VAL A CA 1
ATOM 605 C C . VAL A 1 94 ? -6.802 9.308 -4.449 1.000 50.684 139 VAL A C 1
ATOM 606 O O . VAL A 1 94 ? -6.421 8.814 -3.409 1.000 66.628 139 VAL A O 1
ATOM 608 N N . ASP A 1 95 ? -6.197 10.371 -5.018 1.000 48.775 140 ASP A N 1
ATOM 609 C CA . ASP A 1 95 ? -5.121 11.204 -4.373 1.000 47.608 140 ASP A CA 1
ATOM 610 C C . ASP A 1 95 ? -5.489 11.599 -2.922 1.000 53.031 140 ASP A C 1
ATOM 611 O O . ASP A 1 95 ? -6.174 12.640 -2.753 1.000 64.625 140 ASP A O 1
ATOM 616 N N . PRO A 1 102 ? -11.254 9.390 -9.794 1.000 50.097 147 PRO A N 1
ATOM 617 C CA . PRO A 1 102 ? -11.166 8.046 -9.150 1.000 54.621 147 PRO A CA 1
ATOM 618 C C . PRO A 1 102 ? -10.636 6.915 -10.050 1.000 45.041 147 PRO A C 1
ATOM 619 O O . PRO A 1 102 ? -11.181 6.652 -11.123 1.000 52.981 147 PRO A O 1
ATOM 623 N N . VAL A 1 103 ? -9.599 6.253 -9.552 1.000 34.764 148 VAL A N 1
ATOM 624 C CA . VAL A 1 103 ? -8.860 5.206 -10.274 1.000 29.870 148 VAL A CA 1
ATOM 625 C C . VAL A 1 103 ? -9.576 3.879 -10.012 1.000 25.756 148 VAL A C 1
ATOM 626 O O . VAL A 1 103 ? -10.010 3.658 -8.849 1.000 27.406 148 VAL A O 1
ATOM 630 N N . ASN A 1 104 ? -9.825 3.107 -11.075 1.000 21.328 149 ASN A N 1
ATOM 631 C CA . ASN A 1 104 ? -10.426 1.764 -10.961 1.000 20.070 149 ASN A CA 1
ATOM 632 C C . ASN A 1 104 ? -9.486 0.868 -11.744 1.000 16.266 149 ASN A C 1
ATOM 633 O O . ASN A 1 104 ? -9.263 1.134 -12.918 1.000 18.380 149 ASN A O 1
ATOM 638 N N . LYS A 1 105 ? -9.018 -0.136 -11.073 1.000 12.931 150 LYS A N 1
ATOM 639 C CA . LYS A 1 105 ? -8.079 -1.098 -11.646 1.000 12.747 150 LYS A CA 1
ATOM 640 C C . LYS A 1 105 ? -8.468 -2.526 -11.288 1.000 12.865 150 LYS A C 1
ATOM 641 O O . LYS A 1 105 ? -8.761 -2.776 -10.131 1.000 12.016 150 LYS A O 1
ATOM 647 N N . SER A 1 106 ? -8.415 -3.433 -12.240 1.000 12.571 151 SER A N 1
ATOM 648 C CA . SER A 1 106 ? -8.590 -4.868 -11.958 1.000 12.506 151 SER A CA 1
ATOM 649 C C . SER A 1 106 ? -7.458 -5.356 -11.055 1.000 11.824 151 SER A C 1
ATOM 650 O O . SER A 1 106 ? -6.300 -4.789 -11.141 1.000 12.550 151 SER A O 1
ATOM 653 N N . PHE A 1 107 ? -7.655 -6.402 -10.354 1.000 12.368 152 PHE A N 1
ATOM 654 C CA . PHE A 1 107 ? -6.578 -7.058 -9.594 1.000 11.831 152 PHE A CA 1
ATOM 655 C C . PHE A 1 107 ? -6.792 -8.517 -9.464 1.000 11.621 152 PHE A C 1
ATOM 656 O O . PHE A 1 107 ? -8.009 -8.995 -9.499 1.000 11.706 152 PHE A O 1
ATOM 664 N N . GLU A 1 108 ? -5.760 -9.304 -9.226 1.000 12.026 153 GLU A N 1
ATOM 665 C CA . GLU A 1 108 ? -5.823 -10.658 -8.835 1.000 14.339 153 GLU A CA 1
ATOM 666 C C . GLU A 1 108 ? -4.712 -10.902 -7.796 1.000 14.808 153 GLU A C 1
ATOM 667 O O . GLU A 1 108 ? -3.527 -10.509 -8.051 1.000 17.408 153 GLU A O 1
ATOM 673 N N . ILE A 1 109 ? -5.025 -11.548 -6.742 1.000 13.239 154 ILE A N 1
ATOM 674 C CA . ILE A 1 109 ? -4.054 -12.086 -5.766 1.000 13.031 154 ILE A CA 1
ATOM 675 C C . ILE A 1 109 ? -4.157 -13.562 -5.733 1.000 13.879 154 ILE A C 1
ATOM 676 O O . ILE A 1 109 ? -5.299 -14.069 -5.548 1.000 14.004 154 ILE A O 1
ATOM 681 N N . GLU A 1 110 ? -3.062 -14.287 -5.851 1.000 14.420 155 GLU A N 1
ATOM 682 C CA . GLU A 1 110 ? -3.026 -15.721 -5.688 1.000 16.492 155 GLU A CA 1
ATOM 683 C C . GLU A 1 110 ? -1.928 -16.043 -4.642 1.000 14.333 155 GLU A C 1
ATOM 684 O O . GLU A 1 110 ? -0.774 -15.585 -4.805 1.000 19.471 155 GLU A O 1
ATOM 690 N N . VAL A 1 111 ? -2.285 -16.808 -3.600 1.000 15.051 156 VAL A N 1
ATOM 691 C CA . VAL A 1 111 ? -1.327 -17.126 -2.500 1.000 15.913 156 VAL A CA 1
ATOM 692 C C . VAL A 1 111 ? -1.651 -18.513 -1.987 1.000 15.542 156 VAL A C 1
ATOM 693 O O . VAL A 1 111 ? -2.800 -18.963 -2.065 1.000 19.060 156 VAL A O 1
ATOM 697 N N . THR A 1 112 ? -0.647 -19.181 -1.467 1.000 17.216 157 THR A N 1
ATOM 698 C CA . THR A 1 112 ? -0.856 -20.444 -0.722 1.000 18.751 157 THR A CA 1
ATOM 699 C C . THR A 1 112 ? -0.420 -20.166 0.724 1.000 18.078 157 THR A C 1
ATOM 700 O O . THR A 1 112 ? 0.776 -19.886 0.931 1.000 23.563 157 THR A O 1
ATOM 704 N N . CYS A 1 113 ? -1.314 -20.301 1.655 1.000 18.089 158 CYS A N 1
ATOM 705 C CA . CYS A 1 113 ? -1.034 -20.215 3.104 1.000 19.898 158 CYS A CA 1
ATOM 706 C C . CYS A 1 113 ? -0.304 -21.486 3.557 1.000 24.104 158 CYS A C 1
ATOM 707 O O . CYS A 1 113 ? -0.450 -22.593 2.948 1.000 25.042 158 CYS A O 1
ATOM 710 N N . SER A 1 114 ? 0.386 -21.370 4.662 1.000 24.137 159 SER A N 1
ATOM 711 C CA . SER A 1 114 ? 1.089 -22.501 5.322 1.000 23.105 159 SER A CA 1
ATOM 712 C C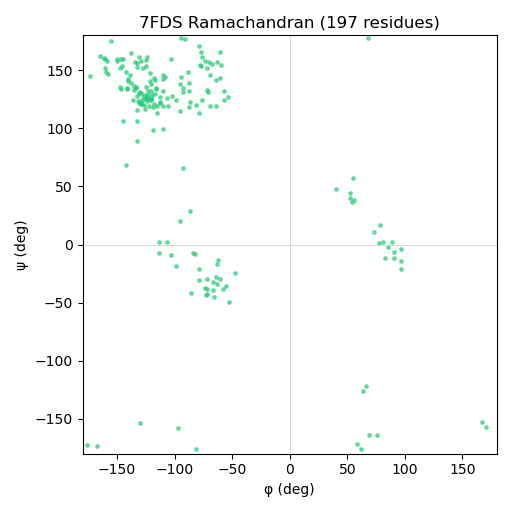 . SER A 1 114 ? 0.078 -23.349 6.105 1.000 26.304 159 SER A C 1
ATOM 713 O O . SER A 1 114 ? -1.131 -22.923 6.344 1.000 26.202 159 SER A O 1
ATOM 716 N N . THR A 1 115 ? 0.537 -24.488 6.583 1.000 26.948 160 THR A N 1
ATOM 717 C CA . THR A 1 115 ? -0.250 -25.372 7.494 1.000 31.759 160 THR A CA 1
ATOM 718 C C . THR A 1 115 ? -0.570 -24.661 8.820 1.000 24.843 160 THR A C 1
ATOM 719 O O . THR A 1 115 ? -1.411 -25.205 9.589 1.000 30.818 160 THR A O 1
ATOM 723 N N . LYS A 1 116 ? 0.096 -23.524 9.110 1.000 25.879 161 LYS A N 1
ATOM 724 C CA . LYS A 1 116 ? -0.144 -22.805 10.371 1.000 25.852 161 LYS A CA 1
ATOM 725 C C . LYS A 1 116 ? -1.573 -22.260 10.310 1.000 24.159 161 LYS A C 1
ATOM 726 O O . LYS A 1 116 ? -2.253 -22.269 11.364 1.000 25.330 161 LYS A O 1
ATOM 730 N N . LEU A 1 117 ? -2.100 -21.899 9.138 1.000 23.425 162 LEU A N 1
ATOM 731 C CA . LEU A 1 117 ? -3.497 -21.404 9.095 1.000 23.798 162 LEU A CA 1
ATOM 732 C C . LEU A 1 117 ? -4.456 -22.563 9.337 1.000 25.716 162 LEU A C 1
ATOM 733 O O . LEU A 1 117 ? -5.427 -22.359 10.164 1.000 24.815 162 LEU A O 1
ATOM 738 N N . ALA A 1 118 ? -4.177 -23.721 8.701 1.000 26.420 163 ALA A N 1
ATOM 739 C CA . ALA A 1 118 ? -5.082 -24.873 8.876 1.000 32.656 163 ALA A CA 1
ATOM 740 C C . ALA A 1 118 ? -5.172 -25.234 10.377 1.000 31.040 163 ALA A C 1
ATOM 741 O O . ALA A 1 118 ? -6.355 -25.437 10.906 1.000 39.094 163 ALA A O 1
ATOM 743 N N . ALA A 1 119 ? -4.034 -25.132 11.105 1.000 33.344 164 ALA A N 1
ATOM 744 C CA . ALA A 1 119 ? -3.954 -25.478 12.553 1.000 31.829 164 ALA A CA 1
ATOM 745 C C . ALA A 1 119 ? -4.831 -24.485 13.333 1.000 34.820 164 ALA A C 1
ATOM 746 O O . ALA A 1 119 ? -5.640 -24.909 14.198 1.000 42.719 164 ALA A O 1
ATOM 748 N N . ALA A 1 120 ? -4.720 -23.195 13.022 1.000 31.592 165 ALA A N 1
ATOM 749 C CA . ALA A 1 120 ? -5.479 -22.116 13.712 1.000 29.445 165 ALA A CA 1
ATOM 750 C C . ALA A 1 120 ? -6.973 -22.278 13.382 1.000 30.191 165 ALA A C 1
ATOM 751 O O . ALA A 1 120 ? -7.842 -22.208 14.253 1.000 38.355 165 ALA A O 1
ATOM 753 N N . LEU A 1 121 ? -7.317 -22.621 12.176 1.000 35.789 166 LEU A N 1
ATOM 754 C CA . LEU A 1 121 ? -8.746 -22.951 11.883 1.000 33.011 166 LEU A CA 1
ATOM 755 C C . LEU A 1 121 ? -9.035 -24.366 12.510 1.000 37.784 166 LEU A C 1
ATOM 756 O O . LEU A 1 121 ? -10.130 -24.663 13.019 1.000 70.830 166 LEU A O 1
ATOM 761 N N . GLY B 1 4 ? -10.385 2.598 22.024 1.000 49.300 49 GLY B N 1
ATOM 762 C CA . GLY B 1 4 ? -10.359 2.521 20.534 1.000 35.164 49 GLY B CA 1
ATOM 763 C C . GLY B 1 4 ? -8.963 2.824 20.072 1.000 31.172 49 GLY B C 1
ATOM 764 O O . GLY B 1 4 ? -8.278 3.466 20.810 1.000 32.423 49 GLY B O 1
ATOM 765 N N . PRO B 1 5 ? -8.672 2.496 18.808 1.000 25.281 50 PRO B N 1
ATOM 766 C CA . PRO B 1 5 ? -7.287 2.475 18.376 1.000 21.214 50 PRO B CA 1
ATOM 767 C C . PRO B 1 5 ? -6.736 3.905 18.339 1.000 21.569 50 PRO B C 1
ATOM 768 O O . PRO B 1 5 ? -7.434 4.864 17.963 1.000 29.174 50 PRO B O 1
ATOM 772 N N . LYS B 1 6 ? -5.438 4.060 18.659 1.000 20.229 51 LYS B N 1
ATOM 773 C CA . LYS B 1 6 ? -4.718 5.349 18.589 1.000 19.763 51 LYS B CA 1
ATOM 774 C C . LYS B 1 6 ? -3.488 5.224 17.672 1.000 18.602 51 LYS B C 1
ATOM 775 O O . LYS B 1 6 ? -2.754 4.200 17.798 1.000 19.308 51 LYS B O 1
ATOM 781 N N . VAL B 1 7 ? -3.378 6.123 16.749 1.000 16.377 52 VAL B N 1
ATOM 782 C CA . VAL B 1 7 ? -2.259 6.177 15.798 1.000 15.115 52 VAL B CA 1
ATOM 783 C C . VAL B 1 7 ? -1.731 7.599 15.764 1.000 14.731 52 VAL B C 1
ATOM 784 O O . VAL B 1 7 ? -2.471 8.539 15.573 1.000 17.191 52 VAL B O 1
ATOM 788 N N . VAL B 1 8 ? -0.426 7.753 16.051 1.000 14.926 53 VAL B N 1
ATOM 789 C CA . VAL B 1 8 ? 0.264 9.048 16.057 1.000 15.238 53 VAL B CA 1
ATOM 790 C C . VAL B 1 8 ? 1.413 8.910 15.085 1.000 14.113 53 VAL B C 1
ATOM 791 O O . VAL B 1 8 ? 2.107 7.867 15.120 1.000 14.118 53 VAL B O 1
ATOM 795 N N . ILE B 1 9 ? 1.559 9.851 14.215 1.000 14.584 54 ILE B N 1
ATOM 796 C CA . ILE B 1 9 ? 2.644 9.889 13.232 1.000 16.854 54 ILE B CA 1
ATOM 797 C C . ILE B 1 9 ? 3.283 11.272 13.282 1.000 17.456 54 ILE B C 1
ATOM 798 O O . ILE B 1 9 ? 2.608 12.242 13.119 1.000 21.533 54 ILE B O 1
ATOM 803 N N . ASP B 1 10 ? 4.607 11.275 13.557 1.000 18.522 55 ASP B N 1
ATOM 804 C CA . ASP B 1 10 ? 5.398 12.520 13.689 1.000 23.541 55 ASP B CA 1
ATOM 805 C C . ASP B 1 10 ? 4.687 13.451 14.695 1.000 24.963 55 ASP B C 1
ATOM 806 O O . ASP B 1 10 ? 4.567 14.682 14.445 1.000 30.868 55 ASP B O 1
ATOM 811 N N . GLY B 1 11 ? 4.236 12.901 15.817 1.000 23.527 56 GLY B N 1
ATOM 812 C CA . GLY B 1 11 ? 3.660 13.691 16.914 1.000 27.085 56 GLY B CA 1
ATOM 813 C C . GLY B 1 11 ? 2.237 14.153 16.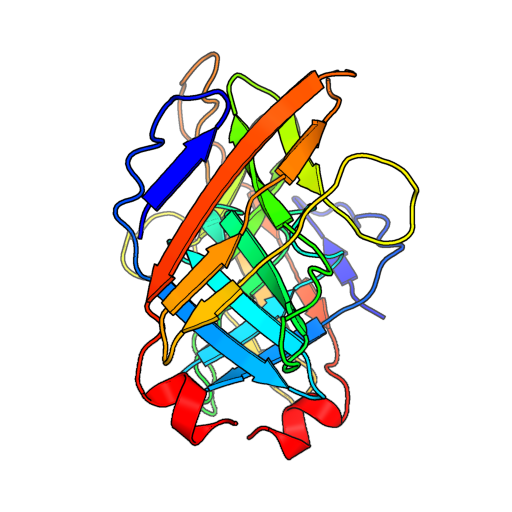656 1.000 32.151 56 GLY B C 1
ATOM 814 O O . GLY B 1 11 ? 1.697 14.877 17.526 1.000 38.333 56 GLY B O 1
ATOM 815 N N . LYS B 1 12 ? 1.644 13.789 15.522 1.000 28.265 57 LYS B N 1
ATOM 816 C CA . LYS B 1 12 ? 0.258 14.187 15.139 1.000 28.024 57 LYS B CA 1
ATOM 817 C C . LYS B 1 12 ? -0.690 13.001 15.298 1.000 29.219 57 LYS B C 1
ATOM 818 O O . LYS B 1 12 ? -0.538 11.965 14.610 1.000 25.275 57 LYS B O 1
ATOM 820 N N . ASP B 1 13 ? -1.674 13.185 16.159 1.000 31.098 58 ASP B N 1
ATOM 821 C CA . ASP B 1 13 ? -2.807 12.223 16.263 1.000 30.227 58 ASP B CA 1
ATOM 822 C C . ASP B 1 13 ? -3.451 12.126 14.888 1.000 32.029 58 ASP B C 1
ATOM 823 O O . ASP B 1 13 ? -3.827 13.215 14.305 1.000 45.566 58 ASP B O 1
ATOM 828 N N . GLN B 1 14 ? -3.679 10.895 14.445 1.000 24.376 59 GLN B N 1
ATOM 829 C CA . GLN B 1 14 ? -4.432 10.516 13.228 1.000 27.932 59 GLN B CA 1
ATOM 830 C C . GLN B 1 14 ? -5.914 10.386 13.643 1.000 32.155 59 GLN B C 1
ATOM 831 O O . GLN B 1 14 ? -6.275 9.977 14.783 1.000 37.733 59 GLN B O 1
ATOM 837 N N . ASN B 1 15 ? -6.792 10.684 12.755 1.000 40.254 60 ASN B N 1
ATOM 838 C CA . ASN B 1 15 ? -8.161 10.853 13.338 1.000 51.467 60 ASN B CA 1
ATOM 839 C C . ASN B 1 15 ? -8.860 9.502 13.227 1.000 48.625 60 ASN B C 1
ATOM 840 O O . ASN B 1 15 ? -9.776 9.495 12.511 1.000 52.545 60 ASN B O 1
ATOM 842 N N . VAL B 1 16 ? -8.477 8.418 13.895 1.000 32.084 61 VAL B N 1
ATOM 843 C CA . VAL B 1 16 ? -8.915 7.061 13.471 1.000 26.000 61 VAL B CA 1
ATOM 844 C C . VAL B 1 16 ? -10.403 6.842 13.700 1.000 26.149 61 VAL B C 1
ATOM 845 O O . VAL B 1 16 ? -10.832 7.041 14.807 1.000 33.847 61 VAL B O 1
ATOM 849 N N . THR B 1 17 ? -11.152 6.568 12.600 1.000 22.070 62 THR B N 1
ATOM 850 C CA . THR B 1 17 ? -12.626 6.406 12.631 1.000 25.059 62 THR B CA 1
ATOM 851 C C . THR B 1 17 ? -12.948 4.914 12.547 1.000 19.932 62 THR B C 1
ATOM 852 O O . THR B 1 17 ? -14.085 4.527 12.906 1.000 27.190 62 THR B O 1
ATOM 856 N N . GLY B 1 18 ? -11.941 4.104 12.280 1.000 16.675 63 GLY B N 1
ATOM 857 C CA . GLY B 1 18 ? -12.200 2.707 11.951 1.000 15.412 63 GLY B CA 1
ATOM 858 C C . GLY B 1 18 ? -12.007 1.848 13.245 1.000 14.731 63 GLY B C 1
ATOM 859 O O . GLY B 1 18 ? -12.200 2.347 14.452 1.000 19.012 63 GLY B O 1
ATOM 860 N N . SER B 1 19 ? -11.754 0.561 13.020 1.000 12.175 64 SER B N 1
ATOM 861 C CA . SER B 1 19 ? -11.663 -0.483 14.023 1.000 13.351 64 SER B CA 1
ATOM 862 C C . SER B 1 19 ? -10.329 -1.228 13.928 1.000 11.586 64 SER B C 1
ATOM 863 O O . SER B 1 19 ? -9.635 -1.184 12.933 1.000 13.142 64 SER B O 1
ATOM 866 N N . VAL B 1 20 ? -10.028 -1.840 15.021 1.000 12.749 65 VAL B N 1
ATOM 867 C CA . VAL B 1 20 ? -8.913 -2.770 15.076 1.000 12.671 65 VAL B CA 1
ATOM 868 C C . VAL B 1 20 ? -9.372 -4.162 14.808 1.000 12.782 65 VAL B C 1
ATOM 869 O O . VAL B 1 20 ? -10.430 -4.593 15.347 1.000 15.945 65 VAL B O 1
ATOM 873 N N . VAL B 1 21 ? -8.676 -4.910 13.980 1.000 12.485 66 VAL B N 1
ATOM 874 C CA . VAL B 1 21 ? -8.913 -6.322 13.741 1.000 11.924 66 VAL B CA 1
ATOM 875 C C . VAL B 1 21 ? -7.631 -7.086 14.066 1.000 11.228 66 VAL B C 1
ATOM 876 O O . VAL B 1 21 ? -6.642 -6.897 13.309 1.000 11.191 66 VAL B O 1
ATOM 880 N N . CYS B 1 22 ? -7.673 -7.953 14.985 1.000 12.084 67 CYS B N 1
ATOM 881 C CA . CYS B 1 22 ? -6.515 -8.758 15.413 1.000 10.779 67 CYS B CA 1
ATOM 882 C C . CYS B 1 22 ? -6.689 -10.223 15.069 1.000 11.750 67 CYS B C 1
ATOM 883 O O . CYS B 1 22 ? -7.746 -10.824 15.351 1.000 17.073 67 CYS B O 1
ATOM 886 N N . THR B 1 23 ? -5.723 -10.798 14.397 1.000 10.098 68 THR B N 1
ATOM 887 C CA . THR B 1 23 ? -5.726 -12.207 13.980 1.000 10.776 68 THR B CA 1
ATOM 888 C C . THR B 1 23 ? -4.377 -12.877 14.371 1.000 10.391 68 THR B C 1
ATOM 889 O O . THR B 1 23 ? -3.383 -12.195 14.523 1.000 11.134 68 THR B O 1
ATOM 893 N N . THR B 1 24 ? -4.329 -14.203 14.430 1.000 11.070 69 THR B N 1
ATOM 894 C CA . THR B 1 24 ? -3.143 -14.886 14.826 1.000 11.479 69 THR B CA 1
ATOM 895 C C . THR B 1 24 ? -3.005 -16.218 14.196 1.000 12.275 69 THR B C 1
ATOM 896 O O . THR B 1 24 ? -3.990 -16.834 13.730 1.000 13.827 69 THR B O 1
ATOM 900 N N . ALA B 1 25 ? -1.767 -16.710 14.178 1.000 14.008 70 ALA B N 1
ATOM 901 C CA . ALA B 1 25 ? -1.437 -18.102 13.936 1.000 16.370 70 ALA B CA 1
ATOM 902 C C . ALA B 1 25 ? -0.086 -18.339 14.594 1.000 18.045 70 ALA B C 1
ATOM 903 O O . ALA B 1 25 ? 0.443 -17.380 15.146 1.000 18.972 70 ALA B O 1
ATOM 905 N N . ALA B 1 26 ? 0.399 -19.555 14.609 1.000 19.888 71 ALA B N 1
ATOM 906 C CA . ALA B 1 26 ? 1.610 -19.799 15.400 1.000 22.341 71 ALA B CA 1
ATOM 907 C C . ALA B 1 26 ? 2.677 -18.792 14.961 1.000 18.471 71 ALA B C 1
ATOM 908 O O . ALA B 1 26 ? 3.012 -18.748 13.772 1.000 21.625 71 ALA B O 1
ATOM 910 N N . GLY B 1 27 ? 3.242 -18.070 15.876 1.000 18.645 72 GLY B N 1
ATOM 911 C CA . GLY B 1 27 ? 4.356 -17.151 15.529 1.000 17.651 72 GLY B CA 1
ATOM 912 C C . GLY B 1 27 ? 3.951 -15.729 15.299 1.000 16.806 72 GLY B C 1
ATOM 913 O O . GLY B 1 27 ? 4.898 -14.857 15.159 1.000 20.369 72 GLY B O 1
ATOM 914 N N . ASN B 1 28 ? 2.664 -15.456 14.984 1.000 15.788 73 ASN B N 1
ATOM 915 C CA . ASN B 1 28 ? 2.391 -14.128 14.471 1.000 12.797 73 ASN B CA 1
ATOM 916 C C . ASN B 1 28 ? 1.042 -13.611 15.061 1.000 11.645 73 ASN B C 1
ATOM 917 O O . ASN B 1 28 ? 0.076 -14.365 15.104 1.000 14.238 73 ASN B O 1
ATOM 922 N N . VAL B 1 29 ? 1.018 -12.347 15.348 1.000 10.697 74 VAL B N 1
ATOM 923 C CA . VAL B 1 29 ? -0.177 -11.573 15.701 1.000 10.419 74 VAL B CA 1
ATOM 924 C C . VAL B 1 29 ? -0.201 -10.402 14.744 1.000 9.807 74 VAL B C 1
ATOM 925 O O . VAL B 1 29 ? 0.706 -9.613 14.674 1.000 11.036 74 VAL B O 1
ATOM 929 N N . ASN B 1 30 ? -1.278 -10.376 13.909 1.000 9.580 75 ASN B N 1
ATOM 930 C CA . ASN B 1 30 ? -1.491 -9.336 12.972 1.000 9.002 75 ASN B CA 1
ATOM 931 C C . ASN B 1 30 ? -2.477 -8.338 13.527 1.000 8.536 75 ASN B C 1
ATOM 932 O O . ASN B 1 30 ? -3.649 -8.757 13.851 1.000 10.166 75 ASN B O 1
ATOM 937 N N . ILE B 1 31 ? -2.171 -7.098 13.610 1.000 8.814 76 ILE B N 1
ATOM 938 C CA . ILE B 1 31 ? -3.037 -6.012 14.105 1.000 9.919 76 ILE B CA 1
ATOM 939 C C . ILE B 1 31 ? -3.281 -5.098 12.943 1.000 10.402 76 ILE B C 1
ATOM 940 O O . ILE B 1 31 ? -2.390 -4.393 12.504 1.000 13.435 76 ILE B O 1
ATOM 945 N N . ALA B 1 32 ? -4.532 -5.027 12.456 1.000 10.655 77 ALA B N 1
ATOM 946 C CA . ALA B 1 32 ? -4.908 -4.171 11.349 1.000 12.016 77 ALA B CA 1
ATOM 947 C C . ALA B 1 32 ? -5.788 -3.033 11.824 1.000 12.329 77 ALA B C 1
ATOM 948 O O . ALA B 1 32 ? -6.779 -3.364 12.569 1.000 13.766 77 ALA B O 1
ATOM 950 N N . ILE B 1 33 ? -5.567 -1.814 11.483 1.000 13.149 78 ILE B N 1
ATOM 951 C CA . ILE B 1 33 ? -6.367 -0.655 12.006 1.000 12.936 78 ILE B CA 1
ATOM 952 C C . ILE B 1 33 ? -6.902 0.036 10.828 1.000 14.270 78 ILE B C 1
ATOM 953 O O . ILE B 1 33 ? -6.171 0.594 9.987 1.000 29.310 78 ILE B O 1
ATOM 958 N N A GLY B 1 34 ? -8.256 -0.118 10.610 0.500 16.951 79 GLY B N 1
ATOM 959 N N B GLY B 1 34 ? -8.257 0.244 10.828 0.500 11.414 79 GLY B N 1
ATOM 960 C CA A GLY B 1 34 ? -8.905 0.588 9.472 0.500 19.367 79 GLY B CA 1
ATOM 961 C CA B GLY B 1 34 ? -8.830 1.217 9.868 0.500 12.804 79 GLY B CA 1
ATOM 962 C C A GLY B 1 34 ? -9.179 -0.249 8.201 0.500 16.540 79 GLY B C 1
ATOM 963 C C B GLY B 1 34 ? -8.930 0.643 8.447 0.500 10.741 79 GLY B C 1
ATOM 964 O O A GLY B 1 34 ? -9.754 0.267 7.164 0.500 20.399 79 GLY B O 1
ATOM 965 O O B GLY B 1 34 ? -9.306 1.361 7.557 0.500 14.328 79 GLY B O 1
ATOM 966 N N A GLY B 1 35 ? -8.831 -1.531 8.245 0.500 14.393 80 GLY B N 1
ATOM 967 N N B GLY B 1 35 ? -8.506 -0.624 8.273 0.500 11.804 80 GLY B N 1
ATOM 968 C CA A GLY B 1 35 ? -9.063 -2.488 7.151 0.500 18.046 80 GLY B CA 1
ATOM 969 C CA B GLY B 1 35 ? -8.651 -1.437 7.051 0.500 11.437 80 GLY B CA 1
ATOM 970 C C A GLY B 1 35 ? -7.930 -2.532 6.176 0.500 16.953 80 GLY B C 1
ATOM 971 C C B GLY B 1 35 ? -7.890 -0.865 5.878 0.500 12.342 80 GLY B C 1
ATOM 972 O O A GLY B 1 35 ? -7.036 -1.633 6.256 0.500 16.045 80 GLY B O 1
ATOM 973 O O B GLY B 1 35 ? -6.822 -0.263 6.062 0.500 13.073 80 GLY B O 1
ATOM 974 N N A ALA B 1 36 ? -7.841 -3.577 5.378 0.500 17.679 81 ALA B N 1
ATOM 975 N N B ALA B 1 36 ? -8.405 -1.081 4.662 0.500 13.442 81 ALA B N 1
ATOM 976 C CA A ALA B 1 36 ? -6.619 -3.805 4.544 0.500 15.916 81 ALA B CA 1
ATOM 977 C CA B ALA B 1 36 ? -7.705 -0.752 3.419 0.500 13.425 81 ALA B CA 1
ATOM 978 C C A ALA B 1 36 ? -6.377 -2.564 3.664 0.500 15.323 81 ALA B C 1
ATOM 979 C C B ALA B 1 36 ? -7.717 0.773 3.240 0.500 13.427 81 ALA B C 1
ATOM 980 O O A ALA B 1 36 ? -5.163 -2.256 3.332 0.500 15.154 81 ALA B O 1
ATOM 981 O O B ALA B 1 36 ? -6.876 1.305 2.505 0.500 19.962 81 ALA B O 1
ATOM 984 N N A ALA B 1 37 ? -7.435 -1.849 3.266 0.500 13.652 82 ALA B N 1
ATOM 985 N N B ALA B 1 37 ? -8.595 1.513 3.916 0.500 15.551 82 ALA B N 1
ATOM 986 C CA A ALA B 1 37 ? -7.256 -0.769 2.274 0.500 14.319 82 ALA B CA 1
ATOM 987 C CA B ALA B 1 37 ? -8.658 2.977 3.741 0.500 16.807 82 ALA B CA 1
ATOM 988 C C A ALA B 1 37 ? -6.432 0.379 2.856 0.500 15.052 82 ALA B C 1
ATOM 989 C C B ALA B 1 37 ? -7.381 3.589 4.289 0.500 15.187 82 ALA B C 1
ATOM 990 O O A ALA B 1 37 ? -5.905 1.133 2.021 0.500 18.666 82 ALA B O 1
ATOM 991 O O B ALA B 1 37 ? -6.904 4.606 3.769 0.500 20.524 82 ALA B O 1
ATOM 994 N N A THR B 1 38 ? -6.356 0.546 4.191 0.500 15.620 83 THR B N 1
ATOM 995 N N B THR B 1 38 ? -6.826 2.995 5.365 0.500 14.200 83 THR B N 1
ATOM 996 C CA A THR B 1 38 ? -5.558 1.674 4.780 0.500 14.022 83 THR B CA 1
ATOM 997 C CA B THR B 1 38 ? -5.603 3.537 5.975 0.500 15.252 83 THR B CA 1
ATOM 998 C C A THR B 1 38 ? -4.042 1.387 4.678 0.500 13.751 83 THR B C 1
ATOM 999 C C B THR B 1 38 ? -4.316 2.747 5.653 0.500 13.826 83 THR B C 1
ATOM 1000 O O A THR B 1 38 ? -3.243 2.327 4.728 0.500 16.395 83 THR B O 1
ATOM 1001 O O B THR B 1 38 ? -3.255 3.380 5.567 0.500 15.816 83 THR B O 1
ATOM 1008 N N A GLY B 1 39 ? -3.691 0.106 4.792 0.500 13.314 84 GLY B N 1
ATOM 1009 N N B GLY B 1 39 ? -4.383 1.443 5.414 0.500 14.767 84 GLY B N 1
ATOM 1010 C CA A GLY B 1 39 ? -2.327 -0.341 5.013 0.500 15.004 84 GLY B CA 1
ATOM 1011 C CA B GLY B 1 39 ? -3.160 0.648 5.113 0.500 14.268 84 GLY B CA 1
ATOM 1012 C C A GLY B 1 39 ? -1.875 -0.062 6.474 0.500 18.496 84 GLY B C 1
ATOM 1013 C C B GLY B 1 39 ? -2.178 0.402 6.270 0.500 16.883 84 GLY B C 1
ATOM 1014 O O A GLY B 1 39 ? -0.658 -0.229 6.601 0.500 20.993 84 GLY B O 1
ATOM 1015 O O B GLY B 1 39 ? -1.003 0.058 6.010 0.500 18.332 84 GLY B O 1
ATOM 1016 N N . ILE B 1 40 ? -2.678 0.488 7.453 1.000 16.895 85 ILE B N 1
ATOM 1017 C CA A ILE B 1 40 ? -2.077 0.597 8.812 0.500 16.003 85 ILE B CA 1
ATOM 1018 C CA B ILE B 1 40 ? -2.041 0.575 8.791 0.500 16.256 85 ILE B CA 1
ATOM 1019 C C . ILE B 1 40 ? -2.153 -0.750 9.445 1.000 13.480 85 ILE B C 1
ATOM 1020 O O . ILE B 1 40 ? -3.262 -1.238 9.748 1.000 12.418 85 ILE B O 1
ATOM 1029 N N . ALA B 1 41 ? -1.019 -1.344 9.803 1.000 11.584 86 ALA B N 1
ATOM 1030 C CA . ALA B 1 41 ? -1.008 -2.638 10.442 1.000 12.060 86 ALA B CA 1
ATOM 1031 C C . ALA B 1 41 ? 0.351 -2.847 11.178 1.000 10.852 86 ALA B C 1
ATOM 1032 O O . ALA B 1 41 ? 1.363 -2.147 10.843 1.000 12.031 86 ALA B O 1
ATOM 1034 N N . ALA B 1 42 ? 0.360 -3.725 12.078 1.000 12.144 87 ALA B N 1
ATOM 1035 C CA . ALA B 1 42 ? 1.624 -4.157 12.742 1.000 12.354 87 ALA B CA 1
ATOM 1036 C C . ALA B 1 42 ? 1.561 -5.613 12.890 1.000 10.809 87 ALA B C 1
ATOM 1037 O O . ALA B 1 42 ? 0.504 -6.217 13.125 1.000 12.759 87 ALA B O 1
ATOM 1039 N N . VAL B 1 43 ? 2.667 -6.313 12.796 1.000 10.206 88 VAL B N 1
ATOM 1040 C CA . VAL B 1 43 ? 2.819 -7.721 12.963 1.000 10.356 88 VAL B CA 1
ATOM 1041 C C . VAL B 1 43 ? 3.789 -7.950 14.104 1.000 9.629 88 VAL B C 1
ATOM 1042 O O . VAL B 1 43 ? 4.943 -7.397 14.060 1.000 10.217 88 VAL B O 1
ATOM 1046 N N . LEU B 1 44 ? 3.407 -8.684 15.091 1.000 10.163 89 LEU B N 1
ATOM 1047 C CA A LEU B 1 44 ? 4.212 -9.012 16.310 0.600 9.934 89 LEU B CA 1
ATOM 1048 C CA B LEU B 1 44 ? 4.257 -9.018 16.248 0.400 10.904 89 LEU B CA 1
ATOM 1049 C C . LEU B 1 44 ? 4.372 -10.512 16.363 1.000 10.776 89 LEU B C 1
ATOM 1050 O O . LEU B 1 44 ? 3.585 -11.269 15.792 1.000 11.843 89 LEU B O 1
ATOM 1059 N N . THR B 1 45 ? 5.415 -10.969 17.057 1.000 11.215 90 THR B N 1
ATOM 1060 C CA . THR B 1 45 ? 5.417 -12.327 17.508 1.000 11.327 90 THR B CA 1
ATOM 1061 C C . THR B 1 45 ? 4.206 -12.539 18.440 1.000 12.246 90 THR B C 1
ATOM 1062 O O . THR B 1 45 ? 3.671 -11.590 18.997 1.000 13.706 90 THR B O 1
ATOM 1066 N N . ASP B 1 46 ? 3.888 -13.795 18.704 1.000 15.299 91 ASP B N 1
ATOM 1067 C CA . ASP B 1 46 ? 2.879 -14.243 19.683 1.000 16.897 91 ASP B CA 1
ATOM 1068 C C . ASP B 1 46 ? 3.548 -14.563 21.003 1.000 20.895 91 ASP B C 1
ATOM 1069 O O . ASP B 1 46 ? 2.890 -15.140 21.808 1.000 30.503 91 ASP B O 1
ATOM 1074 N N . GLY B 1 47 ? 4.726 -14.048 21.224 1.000 21.573 92 GLY B N 1
ATOM 1075 C CA . GLY B 1 47 ? 5.446 -14.248 22.479 1.000 25.970 92 GLY B CA 1
ATOM 1076 C C . GLY B 1 47 ? 5.172 -13.185 23.490 1.000 18.380 92 GLY B C 1
ATOM 1077 O O . GLY B 1 47 ? 4.606 -12.119 23.186 1.000 18.487 92 GLY B O 1
ATOM 1078 N N . ASN B 1 48 ? 5.793 -13.438 24.644 1.000 19.253 93 ASN B N 1
ATOM 1079 C CA . ASN B 1 48 ? 5.674 -12.497 25.757 1.000 16.154 93 ASN B CA 1
ATOM 1080 C C . ASN B 1 48 ? 7.028 -12.530 26.451 1.000 15.516 93 ASN B C 1
ATOM 1081 O O . ASN B 1 48 ? 7.339 -13.541 27.073 1.000 18.742 93 ASN B O 1
ATOM 1086 N N . PRO B 1 49 ? 7.877 -11.514 26.327 1.000 13.732 94 PRO B N 1
ATOM 1087 C CA . PRO B 1 49 ? 7.585 -10.224 25.701 1.000 13.513 94 PRO B CA 1
ATOM 1088 C C . PRO B 1 49 ? 7.462 -10.354 24.208 1.000 13.513 94 PRO B C 1
ATOM 1089 O O . PRO B 1 49 ? 8.091 -11.176 23.552 1.000 15.525 94 PRO B O 1
ATOM 1093 N N . PRO B 1 50 ? 6.670 -9.468 23.567 1.000 12.481 95 PRO B N 1
ATOM 1094 C CA . PRO B 1 50 ? 6.535 -9.463 22.134 1.000 13.692 95 PRO B CA 1
ATOM 1095 C C . PRO B 1 50 ? 7.696 -8.851 21.408 1.000 12.809 95 PRO B C 1
ATOM 1096 O O . PRO B 1 50 ? 8.407 -7.970 21.959 1.000 15.167 95 PRO B O 1
ATOM 1100 N N . GLU B 1 51 ? 7.911 -9.266 20.189 1.000 12.610 96 GLU B N 1
ATOM 1101 C CA . GLU B 1 51 ? 8.854 -8.626 19.271 1.000 12.058 96 GLU B CA 1
ATOM 1102 C C . GLU B 1 51 ? 8.114 -8.083 18.061 1.000 9.994 96 GLU B C 1
ATOM 1103 O O . GLU B 1 51 ? 7.130 -8.718 17.608 1.000 11.613 96 GLU B O 1
ATOM 1109 N N . VAL B 1 52 ? 8.488 -6.956 17.560 1.000 11.076 97 VAL B N 1
ATOM 1110 C CA . VAL B 1 52 ? 7.896 -6.369 16.335 1.000 10.287 97 VAL B CA 1
ATOM 1111 C C . VAL B 1 52 ? 8.518 -7.007 15.142 1.000 11.026 97 VAL B C 1
ATOM 1112 O O . VAL B 1 52 ? 9.748 -6.887 14.903 1.000 13.304 97 VAL B O 1
ATOM 1116 N N A LYS B 1 53 ? 7.725 -7.600 14.263 0.700 9.086 98 LYS B N 1
ATOM 1117 N N B LYS B 1 53 ? 7.706 -7.627 14.296 0.300 12.529 98 LYS B N 1
ATOM 1118 C CA A LYS B 1 53 ? 8.207 -8.035 12.960 0.700 9.093 98 LYS B CA 1
ATOM 1119 C CA B LYS B 1 53 ? 8.154 -8.142 12.989 0.300 11.974 98 LYS B CA 1
ATOM 1120 C C A LYS B 1 53 ? 8.071 -6.988 11.884 0.700 9.044 98 LYS B C 1
ATOM 1121 C C B LYS B 1 53 ? 8.048 -7.048 11.908 0.300 11.758 98 LYS B C 1
ATOM 1122 O O A LYS B 1 53 ? 8.941 -6.882 11.017 0.700 9.729 98 LYS B O 1
ATOM 1123 O O B LYS B 1 53 ? 8.957 -6.966 11.077 0.300 14.516 98 LYS B O 1
ATOM 1134 N N . SER B 1 54 ? 6.957 -6.259 11.828 1.000 10.724 99 SER B N 1
ATOM 1135 C CA . SER B 1 54 ? 6.830 -5.239 10.821 1.000 10.415 99 SER B CA 1
ATOM 1136 C C . SER B 1 54 ? 5.703 -4.265 11.210 1.000 10.211 99 SER B C 1
ATOM 1137 O O . SER B 1 54 ? 4.851 -4.586 12.067 1.000 10.571 99 SER B O 1
ATOM 1140 N N . VAL B 1 55 ? 5.758 -3.100 10.634 1.000 9.732 100 VAL B N 1
ATOM 1141 C CA . VAL B 1 55 ? 4.728 -2.028 10.772 1.000 10.422 100 VAL B CA 1
ATOM 1142 C C . VAL B 1 55 ? 4.580 -1.413 9.444 1.000 10.786 100 VAL B C 1
ATOM 1143 O O . VAL B 1 55 ? 5.481 -1.152 8.663 1.000 10.693 100 VAL B O 1
ATOM 1147 N N . GLY B 1 56 ? 3.264 -1.099 9.137 1.000 11.472 101 GLY B N 1
ATOM 1148 C CA . GLY B 1 56 ? 2.938 -0.278 7.983 1.000 11.037 101 GLY B CA 1
ATOM 1149 C C . GLY B 1 56 ? 2.107 0.907 8.469 1.000 10.385 101 GLY B C 1
ATOM 1150 O O . GLY B 1 56 ? 1.131 0.707 9.225 1.000 11.803 101 GLY B O 1
ATOM 1151 N N . LEU B 1 57 ? 2.388 2.099 8.024 1.000 10.551 102 LEU B N 1
ATOM 1152 C CA . LEU B 1 57 ? 1.629 3.312 8.323 1.000 10.857 102 LEU B CA 1
ATOM 1153 C C . LEU B 1 57 ? 0.790 3.806 7.117 1.000 11.190 102 LEU B C 1
ATOM 1154 O O . LEU B 1 57 ? 0.134 4.833 7.242 1.000 12.679 102 LEU B O 1
ATOM 1159 N N . GLY B 1 58 ? 0.850 3.061 6.052 1.000 11.834 103 GLY B N 1
ATOM 1160 C CA . GLY B 1 58 ? 0.206 3.462 4.796 1.000 13.645 103 GLY B CA 1
ATOM 1161 C C . GLY B 1 58 ? 0.901 4.662 4.158 1.000 12.468 103 GLY B C 1
ATOM 1162 O O . GLY B 1 58 ? 2.046 4.964 4.414 1.000 13.479 103 GLY B O 1
ATOM 1163 N N . ASN B 1 59 ? 0.143 5.258 3.216 1.000 14.152 104 ASN B N 1
ATOM 1164 C CA . ASN B 1 59 ? 0.609 6.402 2.418 1.000 16.904 104 ASN B CA 1
ATOM 1165 C C . ASN B 1 59 ? 0.493 7.640 3.263 1.000 16.194 104 ASN B C 1
ATOM 1166 O O . ASN B 1 59 ? -0.608 8.087 3.607 1.000 24.026 104 ASN B O 1
ATOM 1171 N N . VAL B 1 60 ? 1.628 8.226 3.614 1.000 14.862 105 VAL B N 1
ATOM 1172 C CA . VAL B 1 60 ? 1.747 9.465 4.398 1.000 16.474 105 VAL B CA 1
ATOM 1173 C C . VAL B 1 60 ? 2.272 10.549 3.456 1.000 18.328 105 VAL B C 1
ATOM 1174 O O . VAL B 1 60 ? 3.440 10.515 3.092 1.000 19.385 105 VAL B O 1
ATOM 1178 N N . ASN B 1 61 ? 1.380 11.397 2.948 1.000 20.598 106 ASN B N 1
ATOM 1179 C CA . ASN B 1 61 ? 1.801 12.474 2.057 1.000 24.217 106 ASN B CA 1
ATOM 1180 C C . ASN B 1 61 ? 2.561 11.985 0.853 1.000 24.770 106 ASN B C 1
ATOM 1181 O O . ASN B 1 61 ? 3.582 12.606 0.459 1.000 36.040 106 ASN B O 1
ATOM 1186 N N . GLY B 1 62 ? 2.140 10.877 0.331 1.000 24.040 107 GLY B N 1
ATOM 1187 C CA . GLY B 1 62 ? 2.674 10.426 -0.956 1.000 26.142 107 GLY B CA 1
ATOM 1188 C C . GLY B 1 62 ? 3.773 9.443 -0.756 1.000 25.352 107 GLY B C 1
ATOM 1189 O O . GLY B 1 62 ? 4.375 9.052 -1.733 1.000 37.944 107 GLY B O 1
ATOM 1190 N N . VAL B 1 63 ? 4.184 9.147 0.481 1.000 17.762 108 VAL B N 1
ATOM 1191 C CA . VAL B 1 63 ? 5.257 8.154 0.750 1.000 16.729 108 VAL B CA 1
ATOM 1192 C C . VAL B 1 63 ? 4.686 7.025 1.628 1.000 13.522 108 VAL B C 1
ATOM 1193 O O . VAL B 1 63 ? 4.126 7.361 2.683 1.000 15.475 108 VAL B O 1
ATOM 1197 N N . THR B 1 64 ? 4.914 5.775 1.287 1.000 14.933 109 THR B N 1
ATOM 1198 C CA . THR B 1 64 ? 4.415 4.667 2.082 1.000 14.358 109 THR B CA 1
ATOM 1199 C C . THR B 1 64 ? 5.512 4.435 3.168 1.000 13.459 109 THR B C 1
ATOM 1200 O O . THR B 1 64 ? 6.689 4.227 2.781 1.000 17.363 109 THR 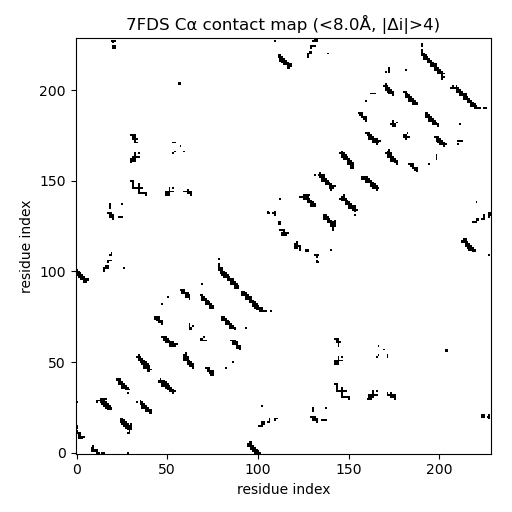B O 1
ATOM 1204 N N . LEU B 1 65 ? 5.152 4.508 4.420 1.000 11.139 110 LEU B N 1
ATOM 1205 C CA . LEU B 1 65 ? 6.132 4.439 5.523 1.000 12.319 110 LEU B CA 1
ATOM 1206 C C . LEU B 1 65 ? 5.931 3.125 6.223 1.000 11.010 110 LEU B C 1
ATOM 1207 O O . LEU B 1 65 ? 4.779 2.662 6.449 1.000 11.097 110 LEU B O 1
ATOM 1212 N N . GLY B 1 66 ? 7.006 2.494 6.668 1.000 10.642 111 GLY B N 1
ATOM 1213 C CA . GLY B 1 66 ? 6.897 1.226 7.382 1.000 11.413 111 GLY B CA 1
ATOM 1214 C C . GLY B 1 66 ? 8.210 0.805 8.084 1.000 11.353 111 GLY B C 1
ATOM 1215 O O . GLY B 1 66 ? 9.227 1.591 8.059 1.000 11.233 111 GLY B O 1
ATOM 1216 N N . TYR B 1 67 ? 8.218 -0.357 8.606 1.000 12.236 112 TYR B N 1
ATOM 1217 C CA . TYR B 1 67 ? 9.333 -0.967 9.349 1.000 11.359 112 TYR B CA 1
ATOM 1218 C C . TYR B 1 67 ? 9.278 -2.400 9.058 1.000 10.548 112 TYR B C 1
ATOM 1219 O O . TYR B 1 67 ? 8.198 -3.034 9.131 1.000 10.094 112 TYR B O 1
ATOM 1228 N N . THR B 1 68 ? 10.418 -2.998 8.734 1.000 10.762 113 THR B N 1
ATOM 1229 C CA . THR B 1 68 ? 10.556 -4.441 8.584 1.000 11.565 113 THR B CA 1
ATOM 1230 C C . THR B 1 68 ? 11.741 -4.901 9.433 1.000 12.050 113 THR B C 1
ATOM 1231 O O . THR B 1 68 ? 12.889 -4.491 9.149 1.000 11.427 113 THR B O 1
ATOM 1235 N N . SER B 1 69 ? 11.538 -5.749 10.349 1.000 12.109 114 SER B N 1
ATOM 1236 C CA A SER B 1 69 ? 12.622 -6.263 11.224 0.500 11.566 114 SER B CA 1
ATOM 1237 C CA B SER B 1 69 ? 12.632 -6.228 11.221 0.500 11.705 114 SER B CA 1
ATOM 1238 C C . SER B 1 69 ? 13.691 -6.918 10.366 1.000 11.231 114 SER B C 1
ATOM 1239 O O . SER B 1 69 ? 13.427 -7.657 9.448 1.000 12.834 114 SER B O 1
ATOM 1244 N N . GLY B 1 70 ? 14.967 -6.609 10.705 1.000 12.053 115 GLY B N 1
ATOM 1245 C CA . GLY B 1 70 ? 16.123 -7.200 10.002 1.000 13.353 115 GLY B CA 1
ATOM 1246 C C . GLY B 1 70 ? 16.611 -6.444 8.848 1.000 13.449 115 GLY B C 1
ATOM 1247 O O . GLY B 1 70 ? 17.800 -6.668 8.464 1.000 16.293 115 GLY B O 1
ATOM 1248 N N . THR B 1 71 ? 15.903 -5.440 8.339 1.000 11.396 116 THR B N 1
ATOM 1249 C CA . THR B 1 71 ? 16.493 -4.609 7.296 1.000 14.699 116 THR B CA 1
ATOM 1250 C C . THR B 1 71 ? 17.448 -3.613 7.889 1.000 15.760 116 THR B C 1
ATOM 1251 O O . THR B 1 71 ? 18.368 -3.183 7.114 1.000 18.999 116 THR B O 1
ATOM 1255 N N . GLY B 1 72 ? 17.343 -3.304 9.183 1.000 14.208 117 GLY B N 1
ATOM 1256 C CA . GLY B 1 72 ? 18.171 -2.247 9.766 1.000 16.478 117 GLY B CA 1
ATOM 1257 C C . GLY B 1 72 ? 17.664 -0.836 9.583 1.000 14.154 117 GLY B C 1
ATOM 1258 O O . GLY B 1 72 ? 18.233 0.057 10.158 1.000 14.070 117 GLY B O 1
ATOM 1259 N N . GLN B 1 73 ? 16.641 -0.630 8.719 1.000 14.534 118 GLN B N 1
ATOM 1260 C CA . GLN B 1 73 ? 16.114 0.720 8.500 1.000 15.091 118 GLN B CA 1
ATOM 1261 C C . GLN B 1 73 ? 14.905 0.877 9.465 1.000 15.921 118 GLN B C 1
ATOM 1262 O O . GLN B 1 73 ? 14.092 -0.040 9.659 1.000 17.015 118 GLN B O 1
ATOM 1268 N N . GLY B 1 74 ? 14.735 2.085 10.003 1.000 13.154 119 GLY B N 1
ATOM 1269 C CA . GLY B 1 74 ? 13.694 2.355 10.988 1.000 13.143 119 GLY B CA 1
ATOM 1270 C C . GLY B 1 74 ? 13.889 1.544 12.213 1.000 12.101 119 GLY B C 1
ATOM 1271 O O . GLY B 1 74 ? 14.985 0.890 12.427 1.000 14.471 119 GLY B O 1
ATOM 1272 N N . ASN B 1 75 ? 13.004 1.594 13.164 1.000 11.462 120 ASN B N 1
ATOM 1273 C CA . ASN B 1 75 ? 13.098 0.891 14.412 1.000 12.592 120 ASN B CA 1
ATOM 1274 C C . ASN B 1 75 ? 11.730 0.729 15.064 1.000 10.311 120 ASN B C 1
ATOM 1275 O O . ASN B 1 75 ? 10.847 1.579 14.767 1.000 11.058 120 ASN B O 1
ATOM 1280 N N . ALA B 1 76 ? 11.562 -0.212 15.916 1.000 10.801 121 ALA B N 1
ATOM 1281 C CA . ALA B 1 76 ? 10.281 -0.390 16.605 1.000 10.525 121 ALA B CA 1
ATOM 1282 C C . ALA B 1 76 ? 10.435 -1.171 17.855 1.000 11.127 121 ALA B C 1
ATOM 1283 O O . ALA B 1 76 ? 11.296 -2.079 17.927 1.000 15.551 121 ALA B O 1
ATOM 1285 N N . SER B 1 77 ? 9.614 -0.886 18.816 1.000 12.485 122 SER B N 1
ATOM 1286 C CA A SER B 1 77 ? 9.541 -1.453 20.167 0.500 13.628 122 SER B CA 1
ATOM 1287 C CA B SER B 1 77 ? 9.534 -1.622 20.064 0.500 14.084 122 SER B CA 1
ATOM 1288 C C . SER B 1 77 ? 8.073 -1.749 20.504 1.000 13.067 122 SER B C 1
ATOM 1289 O O . SER B 1 77 ? 7.247 -0.898 20.170 1.000 15.022 122 SER B O 1
ATOM 1294 N N . ALA B 1 78 ? 7.778 -2.792 21.209 1.000 13.762 123 ALA B N 1
ATOM 1295 C CA . ALA B 1 78 ? 6.385 -3.076 21.627 1.000 13.929 123 ALA B CA 1
ATOM 1296 C C . ALA B 1 78 ? 6.321 -3.425 23.052 1.000 14.280 123 ALA B C 1
ATOM 1297 O O . ALA B 1 78 ? 7.276 -3.967 23.698 1.000 13.071 123 ALA B O 1
ATOM 1299 N N . THR B 1 79 ? 5.161 -3.147 23.656 1.000 13.799 124 THR B N 1
ATOM 1300 C CA . THR B 1 79 ? 4.750 -3.652 24.964 1.000 14.508 124 THR B CA 1
ATOM 1301 C C . THR B 1 79 ? 3.390 -4.362 24.850 1.000 13.945 124 THR B C 1
ATOM 1302 O O . THR B 1 79 ? 2.568 -4.025 23.901 1.000 15.267 124 THR B O 1
ATOM 1306 N N . LYS B 1 80 ? 3.141 -5.266 25.706 1.000 14.438 125 LYS B N 1
ATOM 1307 C CA . LYS B 1 80 ? 1.906 -6.100 25.715 1.000 14.131 125 LYS B CA 1
ATOM 1308 C C . LYS B 1 80 ? 1.399 -6.127 27.131 1.000 14.131 125 LYS B C 1
ATOM 1309 O O . LYS B 1 80 ? 2.184 -6.426 28.084 1.000 12.271 125 LYS B O 1
ATOM 1315 N N . ASP B 1 81 ? 0.072 -5.954 27.273 1.000 16.102 126 ASP B N 1
ATOM 1316 C CA . ASP B 1 81 ? -0.604 -6.216 28.532 1.000 16.276 126 ASP B CA 1
ATOM 1317 C C . ASP B 1 81 ? -1.813 -7.042 28.124 1.000 15.646 126 ASP B C 1
ATOM 1318 O O . ASP B 1 81 ? -2.895 -6.378 27.742 1.000 16.073 126 ASP B O 1
ATOM 1323 N N . GLY B 1 82 ? -1.738 -8.341 28.057 1.000 16.940 127 GLY B N 1
ATOM 1324 C CA . GLY B 1 82 ? -2.841 -9.151 27.509 1.000 16.411 127 GLY B CA 1
ATOM 1325 C C . GLY B 1 82 ? -2.969 -8.857 26.084 1.000 15.559 127 GLY B C 1
ATOM 1326 O O . GLY B 1 82 ? -2.112 -9.023 25.262 1.000 17.748 127 GLY B O 1
ATOM 1327 N N . SER B 1 83 ? -4.211 -8.389 25.746 1.000 18.768 128 SER B N 1
ATOM 1328 C CA . SER B 1 83 ? -4.686 -7.939 24.422 1.000 17.648 128 SER B CA 1
ATOM 1329 C C . SER B 1 83 ? -4.369 -6.525 24.074 1.000 14.903 128 SER B C 1
ATOM 1330 O O . SER B 1 83 ? -4.679 -6.092 22.987 1.000 15.590 128 SER B O 1
ATOM 1333 N N . HIS B 1 84 ? -3.834 -5.774 25.008 1.000 15.979 129 HIS B N 1
ATOM 1334 C CA A HIS B 1 84 ? -3.532 -4.354 24.761 0.600 16.907 129 HIS B CA 1
ATOM 1335 C CA B HIS B 1 84 ? -3.518 -4.350 24.819 0.400 15.018 129 HIS B CA 1
ATOM 1336 C C . HIS B 1 84 ? -2.039 -4.248 24.332 1.000 17.910 129 HIS B C 1
ATOM 1337 O O . HIS B 1 84 ? -1.109 -4.675 25.121 1.000 17.424 129 HIS B O 1
ATOM 1350 N N . TYR B 1 85 ? -1.807 -3.717 23.214 1.000 16.334 130 TYR B N 1
ATOM 1351 C CA . TYR B 1 85 ? -0.426 -3.576 22.657 1.000 14.545 130 TYR B CA 1
ATOM 1352 C C . TYR B 1 85 ? -0.172 -2.140 22.415 1.000 13.324 130 TYR B C 1
ATOM 1353 O O . TYR B 1 85 ? -1.037 -1.309 22.005 1.000 14.987 130 TYR B O 1
ATOM 1362 N N . LYS B 1 86 ? 1.129 -1.754 22.586 1.000 13.883 131 LYS B N 1
ATOM 1363 C CA . LYS B 1 86 ? 1.625 -0.449 22.191 1.000 13.988 131 LYS B CA 1
ATOM 1364 C C . LYS B 1 86 ? 2.883 -0.629 21.370 1.000 13.629 131 LYS B C 1
ATOM 1365 O O . LYS B 1 86 ? 3.801 -1.346 21.852 1.000 14.558 131 LYS B O 1
ATOM 1370 N N . ILE B 1 87 ? 2.994 -0.001 20.252 1.000 14.197 132 ILE B N 1
ATOM 1371 C CA . ILE B 1 87 ? 4.182 -0.121 19.371 1.000 12.424 132 ILE B CA 1
ATOM 1372 C C . ILE B 1 87 ? 4.612 1.277 19.099 1.000 12.316 132 ILE B C 1
ATOM 1373 O O . ILE B 1 87 ? 3.818 2.166 18.735 1.000 13.812 132 ILE B O 1
ATOM 1378 N N . THR B 1 88 ? 5.917 1.530 19.304 1.000 13.176 133 THR B N 1
ATOM 1379 C CA . THR B 1 88 ? 6.482 2.877 19.020 1.000 12.362 133 THR B CA 1
ATOM 1380 C C . THR B 1 88 ? 7.765 2.702 18.207 1.000 10.492 133 THR B C 1
ATOM 1381 O O . THR B 1 88 ? 8.362 1.646 18.262 1.000 11.662 133 THR B O 1
ATOM 1385 N N . GLY B 1 89 ? 8.128 3.721 17.481 1.000 10.910 134 GLY B N 1
ATOM 1386 C CA . GLY B 1 89 ? 9.380 3.661 16.714 1.000 11.374 134 GLY B CA 1
ATOM 1387 C C . GLY B 1 89 ? 9.529 4.735 15.709 1.000 11.119 134 GLY B C 1
ATOM 1388 O O . GLY B 1 89 ? 8.880 5.800 15.780 1.000 11.272 134 GLY B O 1
ATOM 1389 N N . THR B 1 90 ? 10.301 4.404 14.681 1.000 10.717 135 THR B N 1
ATOM 1390 C CA . THR B 1 90 ? 10.539 5.221 13.521 1.000 11.386 135 THR B CA 1
ATOM 1391 C C . THR B 1 90 ? 10.317 4.397 12.280 1.000 10.017 135 THR B C 1
ATOM 1392 O O . THR B 1 90 ? 10.841 3.333 12.111 1.000 11.377 135 THR B O 1
ATOM 1396 N N . ALA B 1 91 ? 9.379 4.891 11.428 1.000 10.913 136 ALA B N 1
ATOM 1397 C CA . ALA B 1 91 ? 9.103 4.279 10.142 1.000 10.874 136 ALA B CA 1
ATOM 1398 C C . ALA B 1 91 ? 9.788 5.036 9.018 1.000 10.795 136 ALA B C 1
ATOM 1399 O O . ALA B 1 91 ? 10.020 6.256 9.152 1.000 13.261 136 ALA B O 1
ATOM 1401 N N A THR B 1 92 ? 10.006 4.335 7.931 0.600 12.258 137 THR B N 1
ATOM 1402 N N B THR B 1 92 ? 10.042 4.316 7.936 0.400 13.111 137 THR B N 1
ATOM 1403 C CA A THR B 1 92 ? 10.789 4.869 6.812 0.600 12.090 137 THR B CA 1
ATOM 1404 C CA B THR B 1 92 ? 10.828 4.849 6.802 0.400 11.859 137 THR B CA 1
ATOM 1405 C C A THR B 1 92 ? 10.200 4.494 5.468 0.600 11.125 137 THR B C 1
ATOM 1406 C C B THR B 1 92 ? 10.154 4.537 5.492 0.400 10.726 137 THR B C 1
ATOM 1407 O O A THR B 1 92 ? 9.466 3.504 5.355 0.600 11.532 137 THR B O 1
ATOM 1408 O O B THR B 1 92 ? 9.341 3.626 5.471 0.400 12.682 137 THR B O 1
ATOM 1415 N N . GLY B 1 93 ? 10.516 5.291 4.477 1.000 11.938 138 GLY B N 1
ATOM 1416 C CA . GLY B 1 93 ? 10.051 5.006 3.130 1.000 12.684 138 GLY B CA 1
ATOM 1417 C C . GLY B 1 93 ? 10.770 5.917 2.145 1.000 13.944 138 GLY B C 1
ATOM 1418 O O . GLY B 1 93 ? 11.516 6.805 2.564 1.000 16.604 138 GLY B O 1
ATOM 1419 N N . VAL B 1 94 ? 10.478 5.739 0.884 1.000 13.675 139 VAL B N 1
ATOM 1420 C CA . VAL B 1 94 ? 11.081 6.491 -0.246 1.000 16.141 139 VAL B CA 1
ATOM 1421 C C . VAL B 1 94 ? 9.925 6.907 -1.162 1.000 16.060 139 VAL B C 1
ATOM 1422 O O . VAL B 1 94 ? 9.124 6.022 -1.501 1.000 19.798 139 VAL B O 1
ATOM 1426 N N . ASP B 1 95 ? 9.861 8.125 -1.625 1.000 18.652 140 ASP B N 1
ATOM 1427 C CA . ASP B 1 95 ? 8.860 8.601 -2.597 1.000 21.947 140 ASP B CA 1
ATOM 1428 C C . ASP B 1 95 ? 9.031 7.879 -3.932 1.000 28.621 140 ASP B C 1
ATOM 1429 O O . ASP B 1 95 ? 10.145 7.928 -4.444 1.000 37.568 140 ASP B O 1
ATOM 1434 N N . MET B 1 96 ? 8.031 7.146 -4.390 1.000 31.168 141 MET B N 1
ATOM 1435 C CA . MET B 1 96 ? 8.129 6.235 -5.580 1.000 37.339 141 MET B CA 1
ATOM 1436 C C . MET B 1 96 ? 8.175 7.102 -6.823 1.000 44.836 141 MET B C 1
ATOM 1437 O O . MET B 1 96 ? 8.921 6.794 -7.784 1.000 43.579 141 MET B O 1
ATOM 1439 N N . ALA B 1 97 ? 7.425 8.189 -6.811 1.000 41.456 142 ALA B N 1
ATOM 1440 C CA . ALA B 1 97 ? 7.209 9.022 -8.017 1.000 48.222 142 ALA B CA 1
ATOM 1441 C C . ALA B 1 97 ? 8.522 9.752 -8.298 1.000 48.858 142 ALA B C 1
ATOM 1442 O O . ALA B 1 97 ? 8.949 9.853 -9.486 1.000 68.643 142 ALA B O 1
ATOM 1444 N N . ASN B 1 98 ? 9.166 10.162 -7.204 1.000 37.450 143 ASN B N 1
ATOM 1445 C CA . ASN B 1 98 ? 10.331 11.069 -7.230 1.000 39.568 143 ASN B CA 1
ATOM 1446 C C . ASN B 1 98 ? 11.291 10.610 -6.159 1.000 34.780 143 ASN B C 1
ATOM 1447 O O . ASN B 1 98 ? 11.470 11.303 -5.178 1.000 38.483 143 ASN B O 1
ATOM 1452 N N . PRO B 1 99 ? 11.918 9.422 -6.336 1.000 39.100 144 PRO B N 1
ATOM 1453 C CA . PRO B 1 99 ? 12.732 8.817 -5.279 1.000 38.078 144 PRO B CA 1
ATOM 1454 C C . PRO B 1 99 ? 13.857 9.749 -4.835 1.000 42.250 144 PRO B C 1
ATOM 1455 O O . PRO B 1 99 ? 14.673 10.157 -5.719 1.000 41.982 144 PRO B O 1
ATOM 1459 N N . MET B 1 100 ? 13.908 10.048 -3.538 1.000 46.398 145 MET B N 1
ATOM 1460 C CA . MET B 1 100 ? 14.964 10.926 -2.964 1.000 53.495 145 MET B CA 1
ATOM 1461 C C . MET B 1 100 ? 15.551 10.188 -1.758 1.000 39.180 145 MET B C 1
ATOM 1462 O O . MET B 1 100 ? 15.593 8.884 -1.777 1.000 45.885 145 MET B O 1
ATOM 1467 N N . SER B 1 101 ? 16.081 10.951 -0.805 1.000 39.726 146 SER B N 1
ATOM 1468 C CA . SER B 1 101 ? 16.572 10.385 0.456 1.000 38.969 146 SER B CA 1
ATOM 1469 C C . SER B 1 101 ? 15.348 9.696 1.102 1.000 31.235 146 SER B C 1
ATOM 1470 O O . SER B 1 101 ? 14.149 10.002 0.853 1.000 29.413 146 SER B O 1
ATOM 1473 N N . PRO B 1 102 ? 15.565 8.669 1.958 1.000 27.330 147 PRO B N 1
ATOM 1474 C CA . PRO B 1 102 ? 14.485 8.128 2.759 1.000 22.487 147 PRO B CA 1
ATOM 1475 C C . PRO B 1 102 ? 13.898 9.201 3.670 1.000 19.998 147 PRO B C 1
ATOM 1476 O O . PRO B 1 102 ? 14.480 10.116 4.074 1.000 25.547 147 PRO B O 1
ATOM 1480 N N . VAL B 1 103 ? 12.590 9.077 3.791 1.000 16.626 148 VAL B N 1
ATOM 1481 C CA . VAL B 1 103 ? 11.753 9.801 4.786 1.000 14.841 148 VAL B CA 1
ATOM 1482 C C . VAL B 1 103 ? 11.737 8.953 6.078 1.000 13.751 148 VAL B C 1
ATOM 1483 O O . VAL B 1 103 ? 11.523 7.760 5.958 1.000 16.362 148 VAL B O 1
ATOM 1487 N N . ASN B 1 104 ? 11.841 9.607 7.219 1.000 13.805 149 ASN B N 1
ATOM 1488 C CA . ASN B 1 104 ? 11.762 8.943 8.524 1.000 14.968 149 ASN B CA 1
ATOM 1489 C C . ASN B 1 104 ? 10.790 9.695 9.379 1.000 16.010 149 ASN B C 1
ATOM 1490 O O . ASN B 1 104 ? 10.894 10.958 9.444 1.000 20.969 149 ASN B O 1
ATOM 1495 N N . LYS B 1 105 ? 9.853 8.992 9.988 1.000 12.827 150 LYS B N 1
ATOM 1496 C CA . LYS B 1 105 ? 8.850 9.620 10.887 1.000 14.010 150 LYS B CA 1
ATOM 1497 C C . LYS B 1 105 ? 8.665 8.725 12.117 1.000 12.041 150 LYS B C 1
ATOM 1498 O O . LYS B 1 105 ? 8.545 7.544 11.972 1.000 12.346 150 LYS B O 1
ATOM 1504 N N . SER B 1 106 ? 8.570 9.391 13.266 1.000 12.984 151 SER B N 1
ATOM 1505 C CA . SER B 1 106 ? 8.179 8.689 14.475 1.000 13.859 151 SER B CA 1
ATOM 1506 C C . SER B 1 106 ? 6.708 8.216 14.403 1.000 12.095 151 SER B C 1
ATOM 1507 O O . SER B 1 106 ? 5.901 8.800 13.687 1.000 13.474 151 SER B O 1
ATOM 1510 N N . PHE B 1 107 ? 6.388 7.193 15.149 1.000 11.220 152 PHE B N 1
ATOM 1511 C CA . PHE B 1 107 ? 4.996 6.748 15.255 1.000 11.903 152 PHE B CA 1
ATOM 1512 C C . PHE B 1 107 ? 4.768 6.121 16.600 1.000 11.931 152 PHE B C 1
ATOM 1513 O O . PHE B 1 107 ? 5.656 5.630 17.303 1.000 11.752 152 PHE B O 1
ATOM 1521 N N A GLU B 1 108 ? 3.481 6.063 16.957 0.700 12.074 153 GLU B N 1
ATOM 1522 N N B GLU B 1 108 ? 3.474 6.055 16.939 0.300 12.957 153 GLU B N 1
ATOM 1523 C CA A GLU B 1 108 ? 2.969 5.271 18.070 0.700 15.021 153 GLU B CA 1
ATOM 1524 C CA B GLU B 1 108 ? 2.952 5.342 18.125 0.300 15.417 153 GLU B CA 1
ATOM 1525 C C A GLU B 1 108 ? 1.648 4.644 17.610 0.700 15.620 153 GLU B C 1
ATOM 1526 C C B GLU B 1 108 ? 1.620 4.711 17.707 0.300 16.411 153 GLU B C 1
ATOM 1527 O O A GLU B 1 108 ? 0.778 5.364 16.989 0.700 18.048 153 GLU B O 1
ATOM 1528 O O B GLU B 1 108 ? 0.785 5.431 17.091 0.300 18.892 153 GLU B O 1
ATOM 1539 N N . ILE B 1 109 ? 1.448 3.427 17.941 1.000 16.847 154 ILE B N 1
ATOM 1540 C CA . ILE B 1 109 ? 0.179 2.711 17.706 1.000 21.315 154 ILE B CA 1
ATOM 1541 C C . ILE B 1 109 ? -0.217 2.104 19.018 1.000 16.032 154 ILE B C 1
ATOM 1542 O O . ILE B 1 109 ? 0.611 1.402 19.658 1.000 16.301 154 ILE B O 1
ATOM 1547 N N . GLU B 1 110 ? -1.417 2.311 19.473 1.000 15.910 155 GLU B N 1
ATOM 1548 C CA . GLU B 1 110 ? -1.923 1.642 20.688 1.000 15.826 155 GLU B CA 1
ATOM 1549 C C . GLU B 1 110 ? -3.321 1.048 20.447 1.000 15.085 155 GLU B C 1
ATOM 1550 O O . GLU B 1 110 ? -4.194 1.843 19.883 1.000 18.971 155 GLU B O 1
ATOM 1556 N N . VAL B 1 111 ? -3.491 -0.155 20.740 1.000 16.285 156 VAL B N 1
ATOM 1557 C CA . VAL B 1 111 ? -4.840 -0.810 20.515 1.000 20.039 156 VAL B CA 1
ATOM 1558 C C . VAL B 1 111 ? -5.082 -1.801 21.536 1.000 16.298 156 VAL B C 1
ATOM 1559 O O . VAL B 1 111 ? -4.129 -2.271 22.291 1.000 13.937 156 VAL B O 1
ATOM 1563 N N . THR B 1 112 ? -6.378 -2.153 21.727 1.000 15.822 157 THR B N 1
ATOM 1564 C CA . THR B 1 112 ? -6.702 -3.281 22.548 1.000 14.347 157 THR B CA 1
ATOM 1565 C C . THR B 1 112 ? -7.424 -4.243 21.639 1.000 15.130 157 THR B C 1
ATOM 1566 O O . THR B 1 112 ? -8.589 -3.919 21.195 1.000 19.650 157 THR B O 1
ATOM 1570 N N . CYS B 1 113 ? -6.982 -5.431 21.371 1.000 13.278 158 CYS B N 1
ATOM 1571 C CA . CYS B 1 113 ? -7.678 -6.431 20.567 1.000 13.580 158 CYS B CA 1
ATOM 1572 C C . CYS B 1 113 ? -8.878 -6.927 21.327 1.000 15.627 158 CYS B C 1
ATOM 1573 O O . CYS B 1 113 ? -8.937 -6.904 22.578 1.000 16.754 158 CYS B O 1
ATOM 1576 N N . SER B 1 114 ? -9.839 -7.444 20.590 1.000 17.458 159 SER B N 1
ATOM 1577 C CA A SER B 1 114 ? -11.048 -8.049 21.182 0.500 21.550 159 SER B CA 1
ATOM 1578 C CA B SER B 1 114 ? -11.022 -8.037 21.233 0.500 18.454 159 SER B CA 1
ATOM 1579 C C . SER B 1 114 ? -10.743 -9.449 21.751 1.000 21.005 159 SER B C 1
ATOM 1580 O O . SER B 1 114 ? -9.648 -10.085 21.471 1.000 21.534 159 SER B O 1
ATOM 1585 N N . THR B 1 115 ? -11.736 -9.988 22.460 1.000 21.463 160 THR B N 1
ATOM 1586 C CA . THR B 1 115 ? -11.600 -11.368 23.011 1.000 27.070 160 THR B CA 1
ATOM 1587 C C . THR B 1 115 ? -11.456 -12.448 21.925 1.000 29.316 160 THR B C 1
ATOM 1588 O O . THR B 1 115 ? -11.051 -13.562 22.284 1.000 31.280 160 THR B O 1
ATOM 1592 N N . LYS B 1 116 ? -11.793 -12.151 20.669 1.000 30.737 161 LYS B N 1
ATOM 1593 C CA . LYS B 1 116 ? -11.564 -13.079 19.503 1.000 32.196 161 LYS B CA 1
ATOM 1594 C C . LYS B 1 116 ? -10.095 -13.508 19.387 1.000 31.371 161 LYS B C 1
ATOM 1595 O O . LYS B 1 116 ? -9.823 -14.674 19.004 1.000 30.065 161 LYS B O 1
ATOM 1599 N N . LEU B 1 117 ? -9.185 -12.604 19.712 1.000 28.133 162 LEU B N 1
ATOM 1600 C CA . LEU B 1 117 ? -7.739 -12.846 19.611 1.000 27.430 162 LEU B CA 1
ATOM 1601 C C . LEU B 1 117 ? -7.340 -13.790 20.732 1.000 35.127 162 LEU B C 1
ATOM 1602 O O . LEU B 1 117 ? -6.693 -14.788 20.438 1.000 39.587 162 LEU B O 1
ATOM 1607 N N . ALA B 1 118 ? -7.862 -13.559 21.936 1.000 35.502 163 ALA B N 1
ATOM 1608 C CA . ALA B 1 118 ? -7.636 -14.514 23.060 1.000 36.899 163 ALA B CA 1
ATOM 1609 C C . ALA B 1 118 ? -8.031 -15.932 22.613 1.000 36.163 163 ALA B C 1
ATOM 1610 O O . ALA B 1 118 ? -7.234 -16.917 22.814 1.000 37.506 163 ALA B O 1
ATOM 1612 N N . ALA B 1 119 ? -9.231 -16.089 22.034 1.000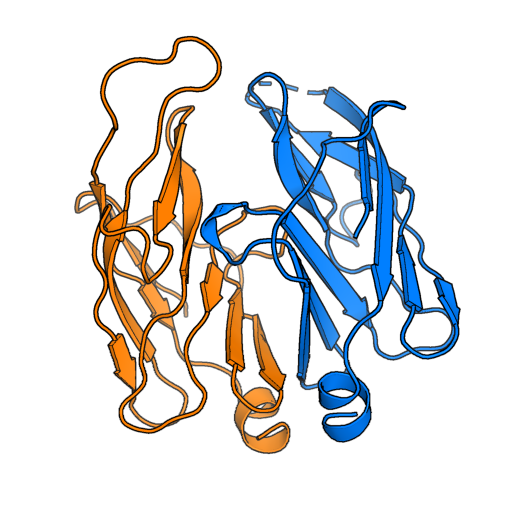 33.001 164 ALA B N 1
ATOM 1613 C CA . ALA B 1 119 ? -9.768 -17.421 21.676 1.000 33.234 164 ALA B CA 1
ATOM 1614 C C . ALA B 1 119 ? -8.896 -18.092 20.621 1.000 36.052 164 ALA B C 1
ATOM 1615 O O . ALA B 1 119 ? -8.789 -19.371 20.640 1.000 37.095 164 ALA B O 1
ATOM 1617 N N . ALA B 1 120 ? -8.302 -17.296 19.704 1.000 35.792 165 ALA B N 1
ATOM 1618 C CA . ALA B 1 120 ? -7.596 -17.865 18.539 1.000 34.257 165 ALA B CA 1
ATOM 1619 C C . ALA B 1 120 ? -6.227 -18.336 19.023 1.000 35.638 165 ALA B C 1
ATOM 1620 O O . ALA B 1 120 ? -5.721 -19.315 18.443 1.000 39.387 165 ALA B O 1
ATOM 1622 N N . LEU B 1 121 ? -5.666 -17.672 20.044 1.000 35.624 166 LEU B N 1
ATOM 1623 C CA . LEU B 1 121 ? -4.377 -18.100 20.642 1.000 38.684 166 LEU B CA 1
ATOM 1624 C C . LEU B 1 121 ? -4.590 -19.486 21.275 1.000 37.519 166 LEU B C 1
ATOM 1625 O O . LEU B 1 121 ? -3.898 -20.361 20.700 1.000 39.348 166 LEU B O 1
#

Radius of gyration: 16.26 Å; Cα contacts (8 Å, |Δi|>4): 747; chains: 2; bounding box: 39×40×45 Å

Foldseek 3Di:
DWKAKQNRTPPQDFDWAWDDDDQKIKTDGRPPVQQAIWIWGPDAATDTAKGWRHADPHWTKMDGPDPPPKDKGWGDDPQKIKMWIWIQTDVRDIITMIDIDGHDCVHVVND/DKWKAKQNRTDPFPWDWAWDDDQQWIKIDGNPPVFQWIWIWTPDVVIDTQKTWRQQDPQWTWMDGPPPPPKDKDWGDDPQKMKMWIKIWTARPVDGDPIDIIIMMIIDGHDCVHVVND